Protein AF-A0A1B0DP05-F1 (afdb_monomer)

Secondary structure (DSSP, 8-state):
-HHHHHT-HHHHHHHHHHHHHHHHH-HHHHHHHHHHHHHHHHT--SSS-HHHHHHHHHHHHHHHHHHHHHHH-HHHHHHHHHHHHHHHHHTTT-HHHHHHHHHHHHHHHHHHHHS--HHHHHHHHHHHHHH----HHHHHHHHHHHHHHHTGGG--S-----------------PPPPB-TTSPBPPGGG--

pLDDT: mean 79.23, std 15.39, range [41.56, 97.0]

Organism: Phlebotomus papatasi (NCBI:txid29031)

Solvent-accessible surface area (backbone atoms only — not comparable to full-atom values): 11127 Å² total; per-residue (Å²): 109,71,69,59,49,60,69,31,62,68,57,37,41,53,49,46,52,54,40,51,54,45,18,31,75,31,79,84,42,20,64,54,34,24,51,49,51,41,48,59,58,69,68,45,89,49,100,76,40,55,54,59,55,40,46,52,52,53,50,51,52,50,63,72,44,39,68,63,30,55,74,82,38,48,64,56,49,44,18,44,35,43,30,46,28,48,30,47,63,60,46,70,90,40,76,75,61,46,49,62,48,48,53,51,37,55,54,47,43,53,56,33,64,72,49,84,47,76,69,37,51,50,40,43,54,52,27,56,56,59,70,38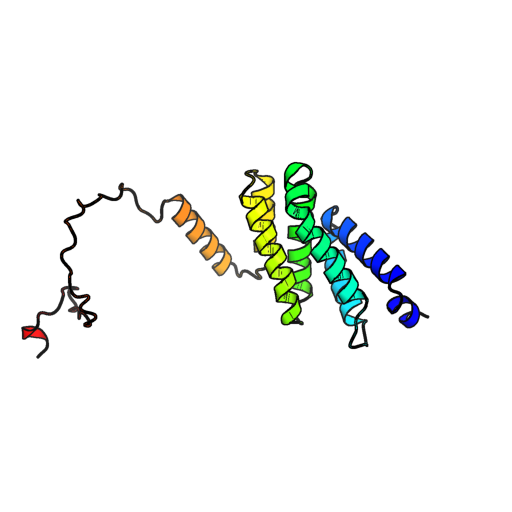,91,56,53,76,65,56,51,48,49,54,49,51,54,52,52,31,56,75,46,53,70,74,57,87,67,78,83,78,76,69,80,86,69,82,80,65,91,69,81,84,73,87,66,88,85,53,65,45,100,85,71,47,73,60,50,85,85,69,74,114

Sequence (192 aa):
MFADLMGSRFVMSNAVELIFDHSINESNFRYMGARLCQLLDSLSLQQSNVFRTMLCLKMNHHKMEMERFMLNEQHIVRGTTLFLAELYIQMQNDGARIGEIGECIVSSMALLLNKQGPENVKCVCQSLKLETSVDVSTGRLIRSVLDLKANRWGRTAPIAVAPIQEVNHYDCNDSPVFYGPDGQVLTEEEKL

Foldseek 3Di:
DVVVLQVDLVNLLVLLVVLLVCQLPPVVCLLVSLVVLLVSVVPPPDPDGSNVVSNVVVLVVCLVCLVVCLVPPLSSLLSNLQSLLSNLVSNVVDVVVNVVSVVSNVSSLVSLVVDDDPVSVVSNVNSVVSNDPDDPVNVVVVVVVVVCVVCVVVDPDDPPPDPPDPDDPDPPPPDDFDADPVRDTDDPVRVD

Nearest PDB structures (foldseek):
  5n6n-assembly1_B  TM=4.589E-01  e=8.888E+00  Saccharomyces cerevisiae S288C
  3nmz-assembly2_A  TM=4.031E-01  e=9.815E+00  Homo sapiens
  4abn-assembly1_A  TM=2.548E-01  e=3.639E+00  Mus musculus
  3nmx-assembly2_B  TM=3.462E-01  e=9.340E+00  Homo sapiens

InterPro domains:
  IPR016024 Armadillo-type fold [SSF48371] (10-154)
  IPR051367 mRNA Translation Regulation/Replication-dependent Histone mRNA Translation [PTHR23254] (13-130)

Structure (mmCIF, N/CA/C/O backbone):
data_AF-A0A1B0DP05-F1
#
_entry.id   AF-A0A1B0DP05-F1
#
loop_
_atom_site.group_PDB
_atom_site.id
_atom_site.type_symbol
_atom_site.label_atom_id
_atom_site.label_alt_id
_atom_site.label_comp_id
_atom_site.label_asym_id
_atom_site.label_entity_id
_atom_site.label_seq_id
_atom_site.pdbx_PDB_ins_code
_atom_site.Cartn_x
_atom_site.Cartn_y
_atom_site.Cartn_z
_atom_site.occupancy
_atom_site.B_iso_or_equiv
_atom_site.auth_seq_id
_atom_site.auth_comp_id
_atom_site.auth_asym_id
_atom_site.auth_atom_id
_atom_site.pdbx_PDB_model_num
ATOM 1 N N . MET A 1 1 ? 17.047 3.149 -26.395 1.00 57.38 1 MET A N 1
ATOM 2 C CA . MET A 1 1 ? 16.489 4.397 -25.826 1.00 57.38 1 MET A CA 1
ATOM 3 C C . MET A 1 1 ? 15.603 4.137 -24.605 1.00 57.38 1 MET A C 1
ATOM 5 O O . MET A 1 1 ? 16.012 4.518 -23.522 1.00 57.38 1 MET A O 1
ATOM 9 N N . PHE A 1 2 ? 14.442 3.470 -24.715 1.00 59.91 2 PHE A N 1
ATOM 10 C CA . PHE A 1 2 ? 13.588 3.198 -23.536 1.00 59.91 2 PHE A CA 1
ATOM 11 C C . PHE A 1 2 ? 14.208 2.212 -22.528 1.00 59.91 2 PHE A C 1
ATOM 13 O O . PHE A 1 2 ? 14.154 2.458 -21.329 1.00 59.91 2 PHE A O 1
ATOM 20 N N . ALA A 1 3 ? 14.856 1.141 -22.997 1.00 61.72 3 ALA A N 1
ATOM 21 C CA . ALA A 1 3 ? 15.569 0.205 -22.120 1.00 61.72 3 ALA A CA 1
ATOM 22 C C . ALA A 1 3 ? 16.743 0.870 -21.370 1.00 61.72 3 ALA A C 1
ATOM 24 O O . ALA A 1 3 ? 16.927 0.628 -20.180 1.00 61.72 3 ALA A O 1
ATOM 25 N N . ASP A 1 4 ? 17.476 1.771 -22.035 1.00 65.50 4 ASP A N 1
ATOM 26 C CA . ASP A 1 4 ? 18.578 2.530 -21.420 1.00 65.50 4 ASP A CA 1
ATOM 27 C C . ASP A 1 4 ? 18.068 3.479 -20.325 1.00 65.50 4 ASP A C 1
ATOM 29 O O . ASP A 1 4 ? 18.711 3.659 -19.291 1.00 65.50 4 ASP A O 1
ATOM 33 N N . LEU A 1 5 ? 16.874 4.049 -20.524 1.00 67.75 5 LEU A N 1
ATOM 34 C CA . LEU A 1 5 ? 16.216 4.907 -19.543 1.00 67.75 5 LEU A CA 1
ATOM 35 C C . LEU A 1 5 ? 15.753 4.113 -18.308 1.00 67.75 5 LEU A C 1
ATOM 37 O O . LEU A 1 5 ? 15.927 4.579 -17.185 1.00 67.75 5 LEU A O 1
ATOM 41 N N . MET A 1 6 ? 15.229 2.899 -18.506 1.00 65.81 6 MET A N 1
ATOM 42 C CA . MET A 1 6 ? 14.820 1.989 -17.423 1.00 65.81 6 MET A CA 1
ATOM 43 C C . MET A 1 6 ? 16.007 1.456 -16.605 1.00 65.81 6 MET A C 1
ATOM 45 O O . MET A 1 6 ? 15.856 1.153 -15.423 1.00 65.81 6 MET A O 1
ATOM 49 N N . GLY A 1 7 ? 17.198 1.378 -17.204 1.00 67.88 7 GLY A N 1
ATOM 50 C CA . GLY A 1 7 ? 18.443 1.057 -16.500 1.00 67.88 7 GLY A CA 1
ATOM 51 C C . GLY A 1 7 ? 19.035 2.230 -15.704 1.00 67.88 7 GLY A C 1
ATOM 52 O O . GLY A 1 7 ? 19.921 2.026 -14.870 1.00 67.88 7 GLY A O 1
ATOM 53 N N . SER A 1 8 ? 18.560 3.461 -15.925 1.00 83.56 8 SER A N 1
ATOM 54 C CA . SER A 1 8 ? 19.061 4.648 -15.229 1.00 83.56 8 SER A CA 1
ATOM 55 C C . SER A 1 8 ? 18.487 4.748 -13.818 1.00 83.56 8 SER A C 1
ATOM 57 O O . SER A 1 8 ? 17.302 5.031 -13.623 1.00 83.56 8 SER A O 1
ATOM 59 N N . ARG A 1 9 ? 19.355 4.594 -12.808 1.00 83.69 9 ARG A N 1
ATOM 60 C CA . ARG A 1 9 ? 18.976 4.745 -11.390 1.00 83.69 9 ARG A CA 1
ATOM 61 C C . ARG A 1 9 ? 18.353 6.102 -11.095 1.00 83.69 9 ARG A C 1
ATOM 63 O O . ARG A 1 9 ? 17.401 6.167 -10.334 1.00 83.69 9 ARG A O 1
ATOM 70 N N . PHE A 1 10 ? 18.868 7.169 -11.704 1.00 87.19 10 PHE A N 1
ATOM 71 C CA . PHE A 1 10 ? 18.360 8.519 -11.475 1.00 87.19 10 PHE A CA 1
ATOM 72 C C . PHE A 1 10 ? 16.916 8.668 -11.963 1.00 87.19 10 PHE A C 1
ATOM 74 O O . PHE A 1 10 ? 16.057 9.151 -11.230 1.00 87.19 10 PHE A O 1
ATOM 81 N N . VAL A 1 11 ? 16.629 8.196 -13.181 1.00 88.44 11 VAL A N 1
ATOM 82 C CA . VAL A 1 11 ? 15.280 8.298 -13.752 1.00 88.44 11 VAL A CA 1
ATOM 83 C C . VAL A 1 11 ? 14.300 7.425 -12.975 1.00 88.44 11 VAL A C 1
ATOM 85 O O . VAL A 1 11 ? 13.213 7.890 -12.645 1.00 88.44 11 VAL A O 1
ATOM 88 N N . MET A 1 12 ? 14.691 6.197 -12.620 1.00 89.00 12 MET A N 1
ATOM 89 C CA . MET A 1 12 ? 13.836 5.322 -11.813 1.00 89.00 12 MET A CA 1
ATOM 90 C C . MET A 1 12 ? 13.620 5.837 -10.396 1.00 89.00 12 MET A C 1
ATOM 92 O O . MET A 1 12 ? 12.502 5.754 -9.903 1.00 89.00 12 MET A O 1
ATOM 96 N N . SER A 1 13 ? 14.639 6.411 -9.757 1.00 91.25 13 SER A N 1
ATOM 97 C CA . SER A 1 13 ? 14.484 7.030 -8.439 1.00 91.25 13 SER A CA 1
ATOM 98 C C . SER A 1 13 ? 13.469 8.170 -8.487 1.00 91.25 13 SER A C 1
ATOM 100 O O . SER A 1 13 ? 12.563 8.200 -7.664 1.00 91.25 13 SER A O 1
ATOM 102 N N . ASN A 1 14 ? 13.562 9.060 -9.481 1.00 92.81 14 ASN A N 1
ATOM 103 C CA . ASN A 1 14 ? 12.601 10.156 -9.640 1.00 92.81 14 ASN A CA 1
ATOM 104 C C . ASN A 1 14 ? 11.189 9.648 -9.957 1.00 92.81 14 ASN A C 1
ATOM 106 O O . ASN A 1 14 ? 10.212 10.183 -9.443 1.00 92.81 14 ASN A O 1
ATOM 110 N N . ALA A 1 15 ? 11.068 8.613 -10.791 1.00 92.12 15 ALA A N 1
ATOM 111 C CA . ALA A 1 15 ? 9.775 8.014 -11.102 1.00 92.12 15 ALA A CA 1
ATOM 112 C C . ALA A 1 15 ? 9.128 7.393 -9.855 1.00 92.12 15 ALA A C 1
ATOM 114 O O . ALA A 1 15 ? 7.954 7.644 -9.594 1.00 92.12 15 ALA A O 1
ATOM 115 N N . VAL A 1 16 ? 9.893 6.625 -9.070 1.00 93.56 16 VAL A N 1
ATOM 116 C CA . VAL A 1 16 ? 9.423 6.046 -7.804 1.00 93.56 16 VAL A CA 1
ATOM 117 C C . VAL A 1 16 ? 9.006 7.147 -6.839 1.00 93.56 16 VAL A C 1
ATOM 119 O O . VAL A 1 16 ? 7.912 7.053 -6.298 1.00 93.56 16 VAL A O 1
ATOM 122 N N . GLU A 1 17 ? 9.820 8.191 -6.671 1.00 94.56 17 GLU A N 1
ATOM 123 C CA . GLU A 1 17 ? 9.520 9.332 -5.800 1.00 94.56 17 GLU A CA 1
ATOM 124 C C . GLU A 1 17 ? 8.163 9.958 -6.145 1.00 94.56 17 GLU A C 1
ATOM 126 O O . GLU A 1 17 ? 7.269 10.021 -5.304 1.00 94.56 17 GLU A O 1
ATOM 131 N N . LEU A 1 18 ? 7.971 10.322 -7.418 1.00 95.81 18 LEU A N 1
ATOM 132 C CA . LEU A 1 18 ? 6.742 10.955 -7.892 1.00 95.81 18 LEU A CA 1
ATOM 133 C C . LEU A 1 18 ? 5.521 10.050 -7.724 1.00 95.81 18 LEU A C 1
ATOM 135 O O . LEU A 1 18 ? 4.471 10.522 -7.285 1.00 95.81 18 LEU A O 1
ATOM 139 N N . ILE A 1 19 ? 5.652 8.760 -8.055 1.00 95.75 19 ILE A N 1
ATOM 140 C CA . ILE A 1 19 ? 4.563 7.791 -7.895 1.00 95.75 19 ILE A CA 1
ATOM 141 C C . ILE A 1 19 ? 4.192 7.659 -6.419 1.00 95.75 19 ILE A C 1
ATOM 143 O O . ILE A 1 19 ? 3.004 7.687 -6.099 1.00 95.75 19 ILE A O 1
ATOM 147 N N . PHE A 1 20 ? 5.176 7.529 -5.528 1.00 94.94 20 PHE A N 1
ATOM 148 C CA . PHE A 1 20 ? 4.944 7.362 -4.095 1.00 94.94 20 PHE A CA 1
ATOM 149 C C . PHE A 1 20 ? 4.230 8.585 -3.514 1.00 94.94 20 PHE A C 1
ATOM 151 O O . PHE A 1 20 ? 3.173 8.449 -2.896 1.00 94.94 20 PHE A O 1
ATOM 158 N N . ASP A 1 21 ? 4.750 9.780 -3.789 1.00 94.88 21 ASP A N 1
ATOM 159 C CA . ASP A 1 21 ? 4.220 11.027 -3.244 1.00 94.88 21 ASP A CA 1
ATOM 160 C C . ASP A 1 21 ? 2.784 11.283 -3.716 1.00 94.88 21 ASP A C 1
ATOM 162 O O . ASP A 1 21 ? 1.905 11.578 -2.901 1.00 94.88 21 ASP A O 1
ATOM 166 N N . HIS A 1 22 ? 2.494 11.100 -5.008 1.00 96.62 22 HIS A N 1
ATOM 167 C CA . HIS A 1 22 ? 1.131 11.279 -5.519 1.00 96.62 22 HIS A CA 1
ATOM 168 C C . HIS A 1 22 ? 0.192 10.186 -4.999 1.00 96.62 22 HIS A C 1
ATOM 170 O O . HIS A 1 22 ? -0.958 10.467 -4.676 1.00 96.62 22 HIS A O 1
ATOM 176 N N . SER A 1 23 ? 0.660 8.945 -4.841 1.00 97.00 23 SER A N 1
ATOM 177 C CA . SER A 1 23 ? -0.193 7.846 -4.356 1.00 97.00 23 SER A CA 1
ATOM 178 C C . SER A 1 23 ? -0.565 7.971 -2.876 1.00 97.00 23 SER A C 1
ATOM 180 O O . SER A 1 23 ? -1.648 7.537 -2.458 1.00 97.00 23 SER A O 1
ATOM 182 N N . ILE A 1 24 ?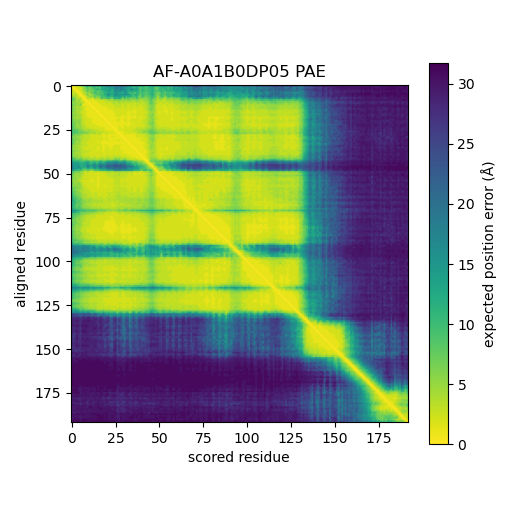 0.317 8.572 -2.074 1.00 95.38 24 ILE A N 1
ATOM 183 C CA . ILE A 1 24 ? 0.051 8.896 -0.670 1.00 95.38 24 ILE A CA 1
ATOM 184 C C . ILE A 1 24 ? -0.978 10.022 -0.586 1.00 95.38 24 ILE A C 1
ATOM 186 O O . ILE A 1 24 ? -1.987 9.874 0.114 1.00 95.38 24 ILE A O 1
ATOM 190 N N . ASN A 1 25 ? -0.731 11.116 -1.309 1.00 94.75 25 ASN A N 1
ATOM 191 C CA . ASN A 1 25 ? -1.475 12.365 -1.163 1.00 94.75 25 ASN A CA 1
ATOM 192 C C . ASN A 1 25 ? -2.816 12.372 -1.907 1.00 94.75 25 ASN A C 1
ATOM 194 O O . ASN A 1 25 ? -3.774 12.988 -1.441 1.00 94.75 25 ASN A O 1
ATOM 198 N N . GLU A 1 26 ? -2.927 11.655 -3.025 1.00 94.62 26 GLU A N 1
ATOM 199 C CA . GLU A 1 26 ? -4.103 11.685 -3.889 1.00 94.62 26 GLU A CA 1
ATOM 200 C C . GLU A 1 26 ? -4.802 10.325 -3.930 1.00 94.62 26 GLU A C 1
ATOM 202 O O . GLU A 1 26 ? -4.353 9.368 -4.565 1.00 94.62 26 GLU A O 1
ATOM 207 N N . SER A 1 27 ? -5.984 10.240 -3.312 1.00 90.12 27 SER A N 1
ATOM 208 C CA . SER A 1 27 ? -6.789 9.011 -3.333 1.00 90.12 27 SER A CA 1
ATOM 209 C C . SER A 1 27 ? -7.150 8.557 -4.749 1.00 90.12 27 SER A C 1
ATOM 211 O O . SER A 1 27 ? -7.231 7.358 -5.001 1.00 90.12 27 SER A O 1
ATOM 213 N N . ASN A 1 28 ? -7.353 9.506 -5.668 1.00 91.31 28 ASN A N 1
ATOM 214 C CA . ASN A 1 28 ? -7.709 9.226 -7.059 1.00 91.31 28 ASN A CA 1
ATOM 215 C C . ASN A 1 28 ? -6.534 8.632 -7.847 1.00 91.31 28 ASN A C 1
ATOM 217 O O . ASN A 1 28 ? -6.751 7.821 -8.746 1.00 91.31 28 ASN A O 1
ATOM 221 N N . PHE A 1 29 ? -5.299 9.013 -7.506 1.00 95.88 29 PHE A N 1
ATOM 222 C CA . PHE A 1 29 ? -4.105 8.505 -8.173 1.00 95.88 29 PHE A CA 1
ATOM 223 C C . PHE A 1 29 ? -3.625 7.184 -7.579 1.00 95.88 29 PHE A C 1
ATOM 225 O O . PHE A 1 29 ? -3.035 6.386 -8.293 1.00 95.88 29 PHE A O 1
ATOM 232 N N . ARG A 1 30 ? -3.907 6.905 -6.305 1.00 95.00 30 ARG A N 1
ATOM 233 C CA . ARG A 1 30 ? -3.384 5.736 -5.579 1.00 95.00 30 ARG A CA 1
ATOM 234 C C . ARG A 1 30 ? -3.495 4.404 -6.329 1.00 95.00 30 ARG A C 1
ATOM 236 O O . ARG A 1 30 ? -2.506 3.686 -6.443 1.00 95.00 30 ARG A O 1
ATOM 243 N N . TYR A 1 31 ? -4.674 4.101 -6.875 1.00 92.31 31 TYR A N 1
ATOM 244 C CA . TYR A 1 31 ? -4.885 2.902 -7.694 1.00 92.31 31 TYR A CA 1
ATOM 245 C C . TYR A 1 31 ? -4.008 2.906 -8.953 1.00 92.31 31 TYR A C 1
ATOM 247 O O . TYR A 1 31 ? -3.371 1.907 -9.288 1.00 92.31 31 TYR A O 1
ATOM 255 N N . MET A 1 32 ? -3.941 4.049 -9.640 1.00 94.31 32 MET A N 1
ATOM 256 C CA . MET A 1 32 ? -3.103 4.216 -10.825 1.00 94.31 32 MET A CA 1
ATOM 257 C C . MET A 1 32 ? -1.617 4.077 -10.483 1.00 94.31 32 MET A C 1
ATOM 259 O O . MET A 1 32 ? -0.895 3.403 -11.206 1.00 94.31 32 MET A O 1
ATOM 263 N N . GLY A 1 33 ? -1.166 4.638 -9.362 1.00 95.44 33 GLY A N 1
ATOM 264 C CA . GLY A 1 33 ? 0.198 4.495 -8.867 1.00 95.44 33 GLY A CA 1
ATOM 265 C C . GLY A 1 33 ? 0.581 3.034 -8.651 1.00 95.44 33 GLY A C 1
ATOM 266 O O . GLY A 1 33 ? 1.613 2.592 -9.150 1.00 95.44 33 GLY A O 1
ATOM 267 N N . ALA A 1 34 ? -0.290 2.245 -8.014 1.00 93.06 34 ALA A N 1
ATOM 268 C CA . ALA A 1 34 ? -0.065 0.811 -7.830 1.00 93.06 34 ALA A CA 1
ATOM 269 C C . ALA A 1 34 ? 0.002 0.054 -9.171 1.00 93.06 34 ALA A C 1
ATOM 271 O O . ALA A 1 34 ? 0.868 -0.802 -9.366 1.00 93.06 34 ALA A O 1
ATOM 272 N N . ARG A 1 35 ? -0.857 0.408 -10.137 1.00 92.12 35 ARG A N 1
ATOM 273 C CA . ARG A 1 35 ? -0.815 -0.143 -11.504 1.00 92.12 35 ARG A CA 1
ATOM 274 C C . ARG A 1 35 ? 0.449 0.245 -12.265 1.00 92.12 35 ARG A C 1
ATOM 276 O O . ARG A 1 35 ? 1.000 -0.588 -12.979 1.00 92.12 35 ARG A O 1
ATOM 283 N N . LEU A 1 36 ? 0.932 1.474 -12.103 1.00 93.19 36 LEU A N 1
ATOM 284 C CA . LEU A 1 36 ? 2.198 1.921 -12.682 1.00 93.19 36 LEU A CA 1
ATOM 285 C C . LEU A 1 36 ? 3.369 1.143 -12.087 1.00 93.19 36 LEU A C 1
ATOM 287 O O . LEU A 1 36 ? 4.231 0.702 -12.839 1.00 93.19 36 LEU A O 1
ATOM 291 N N . CYS A 1 37 ? 3.374 0.903 -10.773 1.00 91.56 37 CYS A N 1
ATOM 292 C CA . CYS A 1 37 ? 4.376 0.050 -10.139 1.00 91.56 37 CYS A CA 1
ATOM 293 C C . CYS A 1 37 ? 4.356 -1.373 -10.712 1.00 91.56 37 CYS A C 1
ATOM 295 O O . CYS A 1 37 ? 5.409 -1.889 -11.073 1.00 91.56 37 CYS A O 1
ATOM 297 N N . GLN A 1 38 ? 3.174 -1.977 -10.865 1.00 88.31 38 GLN A N 1
ATOM 298 C CA . GLN A 1 38 ? 3.017 -3.296 -11.489 1.00 88.31 38 GLN A CA 1
ATOM 299 C C . GLN A 1 38 ? 3.548 -3.312 -12.932 1.00 88.31 38 GLN A C 1
ATOM 301 O O . GLN A 1 38 ? 4.261 -4.234 -13.329 1.00 88.31 38 GLN A O 1
ATOM 306 N N . LEU A 1 39 ? 3.234 -2.280 -13.718 1.00 88.25 39 LEU A N 1
ATOM 307 C CA . LEU A 1 39 ? 3.701 -2.159 -15.095 1.00 88.25 39 LEU A CA 1
ATOM 308 C C . LEU A 1 39 ? 5.227 -2.017 -15.154 1.00 88.25 39 LEU A C 1
ATOM 310 O O . LEU A 1 39 ? 5.876 -2.779 -15.866 1.00 88.25 39 LEU A O 1
ATOM 314 N N . LEU A 1 40 ? 5.808 -1.092 -14.387 1.00 87.50 40 LEU A N 1
ATOM 315 C CA . LEU A 1 40 ? 7.259 -0.884 -14.314 1.00 87.50 40 LEU A CA 1
ATOM 316 C C . LEU A 1 40 ? 7.992 -2.143 -13.839 1.00 87.50 40 LEU A C 1
ATOM 318 O O . LEU A 1 40 ? 9.080 -2.443 -14.333 1.00 87.50 40 LEU A O 1
ATOM 322 N N . ASP A 1 41 ? 7.378 -2.909 -12.937 1.00 85.12 41 ASP A N 1
ATOM 323 C CA . ASP A 1 41 ? 7.894 -4.204 -12.511 1.00 85.12 41 ASP A CA 1
ATOM 324 C C . ASP A 1 41 ? 7.886 -5.235 -13.648 1.00 85.12 41 ASP A C 1
ATOM 326 O O . ASP A 1 41 ? 8.883 -5.918 -13.869 1.00 85.12 41 ASP A O 1
ATOM 330 N N . SER A 1 42 ? 6.790 -5.310 -14.407 1.00 81.75 42 SER A N 1
ATOM 331 C CA . SER A 1 42 ? 6.631 -6.252 -15.525 1.00 81.75 42 SER A CA 1
ATOM 332 C C . SER A 1 42 ? 7.524 -5.937 -16.729 1.00 81.75 42 SER A C 1
ATOM 334 O O . SER A 1 42 ? 7.933 -6.841 -17.455 1.00 81.75 42 SER A O 1
ATOM 336 N N . LEU A 1 43 ? 7.854 -4.659 -16.935 1.00 78.62 43 LEU A N 1
ATOM 337 C CA . LEU A 1 43 ? 8.706 -4.199 -18.033 1.00 78.62 43 LEU A CA 1
ATOM 338 C C . LEU A 1 43 ? 10.194 -4.481 -17.789 1.00 78.62 43 LEU A C 1
ATOM 340 O O . LEU A 1 43 ? 10.995 -4.382 -18.722 1.00 78.62 43 LEU A O 1
ATOM 344 N N . SER A 1 44 ? 10.595 -4.834 -16.565 1.00 69.75 44 SER A N 1
ATOM 345 C CA . SER A 1 44 ? 11.981 -5.200 -16.298 1.00 69.75 44 SER A CA 1
ATOM 346 C C . SER A 1 44 ? 12.271 -6.607 -16.821 1.00 69.75 44 SER A C 1
ATOM 348 O O . SER A 1 44 ? 11.996 -7.612 -16.171 1.00 69.75 44 SER A O 1
ATOM 350 N N . LEU A 1 45 ? 12.865 -6.679 -18.007 1.00 61.59 45 LEU A N 1
ATOM 351 C CA . LEU A 1 45 ? 13.284 -7.936 -18.635 1.00 61.59 45 LEU A CA 1
ATOM 352 C C . LEU A 1 45 ? 14.546 -8.547 -17.986 1.00 61.59 45 LEU A C 1
ATOM 354 O O . LEU A 1 45 ? 14.966 -9.635 -18.369 1.00 61.59 45 LEU A O 1
ATOM 358 N N . GLN A 1 46 ? 15.176 -7.853 -17.028 1.00 57.81 46 GLN A N 1
ATOM 359 C CA . GLN A 1 46 ? 16.423 -8.269 -16.380 1.00 57.81 46 GLN A CA 1
ATOM 360 C C . GLN A 1 46 ? 16.222 -8.682 -14.915 1.00 57.81 46 GLN A C 1
ATOM 362 O O . GLN A 1 46 ? 15.452 -8.079 -14.174 1.00 57.81 46 GLN A O 1
ATOM 367 N N . GLN A 1 47 ? 17.000 -9.683 -14.490 1.00 51.09 47 GLN A N 1
ATOM 368 C CA . GLN A 1 47 ? 17.005 -10.285 -13.147 1.00 51.09 47 GLN A CA 1
ATOM 369 C C . GLN A 1 47 ? 17.314 -9.271 -12.018 1.00 51.09 47 GLN A C 1
ATOM 371 O O . GLN A 1 47 ? 16.913 -9.466 -10.875 1.00 51.09 47 GLN A O 1
ATOM 376 N N . SER A 1 48 ? 17.971 -8.157 -12.362 1.00 58.81 48 SER A N 1
ATOM 377 C CA . SER A 1 48 ? 18.243 -6.997 -11.508 1.00 58.81 48 SER A CA 1
ATOM 378 C C . SER A 1 48 ? 17.329 -5.840 -11.926 1.00 58.81 48 SER A C 1
ATOM 380 O O . SER A 1 48 ? 17.688 -5.033 -12.787 1.00 58.81 48 SER A O 1
ATOM 382 N N . ASN A 1 49 ? 16.137 -5.749 -11.339 1.00 74.06 49 ASN A N 1
ATOM 383 C CA . ASN A 1 49 ? 15.233 -4.643 -11.636 1.00 74.06 49 ASN A CA 1
ATOM 384 C C . ASN A 1 49 ? 15.599 -3.404 -10.798 1.00 74.06 49 ASN A C 1
ATOM 386 O O . ASN A 1 49 ? 15.326 -3.352 -9.599 1.00 74.06 49 ASN A O 1
ATOM 390 N N . VAL A 1 50 ? 16.174 -2.388 -11.448 1.00 85.75 50 VAL A N 1
ATOM 391 C CA . VAL A 1 50 ? 16.486 -1.082 -10.840 1.00 85.75 50 VAL A CA 1
ATOM 392 C C . VAL A 1 50 ? 15.252 -0.470 -10.174 1.00 85.75 50 VAL A C 1
ATOM 394 O O . VAL A 1 50 ? 15.363 0.062 -9.071 1.00 85.75 50 VAL A O 1
ATOM 397 N N . PHE A 1 51 ? 14.073 -0.595 -10.791 1.00 87.00 51 PHE A N 1
ATOM 398 C CA . PHE A 1 51 ? 12.818 -0.131 -10.205 1.00 87.00 51 PHE A CA 1
ATOM 399 C C . PHE A 1 51 ? 12.522 -0.838 -8.876 1.00 87.00 51 PHE A C 1
ATOM 401 O O . PHE A 1 51 ? 12.234 -0.156 -7.897 1.00 87.00 51 PHE A O 1
ATOM 408 N N . ARG A 1 52 ? 12.683 -2.171 -8.794 1.00 85.94 52 ARG A N 1
ATOM 409 C CA . ARG A 1 52 ? 12.498 -2.922 -7.532 1.00 85.94 52 ARG A CA 1
ATOM 410 C C . ARG A 1 52 ? 13.420 -2.402 -6.442 1.00 85.94 52 ARG A C 1
ATOM 412 O O . ARG A 1 52 ? 12.965 -2.150 -5.333 1.00 85.94 52 ARG A O 1
ATOM 419 N N . THR A 1 53 ? 14.698 -2.195 -6.758 1.00 88.12 53 THR A N 1
ATOM 420 C CA . THR A 1 53 ? 15.656 -1.653 -5.788 1.00 88.12 53 THR A CA 1
ATOM 421 C C . THR A 1 53 ? 15.231 -0.269 -5.302 1.00 88.12 53 THR A C 1
ATOM 423 O O . THR A 1 53 ? 15.249 -0.019 -4.100 1.00 88.12 53 THR A O 1
ATOM 426 N N . MET A 1 54 ? 14.825 0.628 -6.206 1.00 90.88 54 MET A N 1
ATOM 427 C CA . MET A 1 54 ? 14.411 1.984 -5.825 1.00 90.88 54 MET A CA 1
ATOM 428 C C . MET A 1 54 ? 13.111 1.978 -5.011 1.00 90.88 54 MET A C 1
ATOM 430 O O . MET A 1 54 ? 13.010 2.702 -4.023 1.00 90.88 54 MET A O 1
ATOM 434 N N . LEU A 1 55 ? 12.150 1.124 -5.370 1.00 89.75 55 LEU A N 1
ATOM 435 C CA . LEU A 1 55 ? 10.901 0.952 -4.633 1.00 89.75 55 LEU A CA 1
ATOM 436 C C . LEU A 1 55 ? 11.158 0.453 -3.205 1.00 89.75 55 LEU A C 1
ATOM 438 O O . LEU A 1 55 ? 10.667 1.064 -2.257 1.00 89.75 55 LEU A O 1
ATOM 442 N N . CYS A 1 56 ? 11.981 -0.588 -3.037 1.00 88.62 56 CYS A N 1
ATOM 443 C CA . CYS A 1 56 ? 12.369 -1.089 -1.716 1.00 88.62 56 CYS A CA 1
ATOM 444 C C . CYS A 1 56 ? 13.075 -0.009 -0.883 1.00 88.62 56 CYS A C 1
ATOM 446 O O . CYS A 1 56 ? 12.777 0.145 0.299 1.00 88.62 56 CYS A O 1
ATOM 448 N N . LEU A 1 57 ? 13.982 0.777 -1.479 1.00 90.94 57 LEU A N 1
ATOM 449 C CA . LEU A 1 57 ? 14.650 1.879 -0.774 1.00 90.94 57 LEU A CA 1
ATOM 450 C C . LEU A 1 57 ? 13.652 2.945 -0.298 1.00 90.94 57 LEU A C 1
ATOM 452 O O . LEU A 1 57 ? 13.695 3.332 0.871 1.00 90.94 57 LEU A O 1
ATOM 456 N N . LYS A 1 58 ? 12.726 3.382 -1.162 1.00 92.00 58 LYS A N 1
ATOM 457 C CA . LYS A 1 58 ? 11.691 4.369 -0.804 1.00 92.00 58 LYS A CA 1
ATOM 458 C C . LYS A 1 58 ? 10.755 3.837 0.284 1.00 92.00 58 LYS A C 1
ATOM 460 O O . LYS A 1 58 ? 10.461 4.552 1.240 1.00 92.00 58 LYS A O 1
ATOM 465 N N . MET A 1 59 ? 10.342 2.572 0.195 1.00 90.44 59 MET A N 1
ATOM 466 C CA . MET A 1 59 ? 9.518 1.929 1.223 1.00 90.44 59 MET A CA 1
ATOM 467 C C . MET A 1 59 ? 10.232 1.837 2.573 1.00 90.44 59 MET A C 1
ATOM 469 O O . MET A 1 59 ? 9.643 2.180 3.596 1.00 90.44 59 MET A O 1
ATOM 473 N N . ASN A 1 60 ? 11.497 1.409 2.585 1.00 90.25 60 ASN A N 1
ATOM 474 C CA . ASN A 1 60 ? 12.291 1.319 3.811 1.00 90.25 60 ASN A CA 1
ATOM 475 C C . ASN A 1 60 ? 12.501 2.693 4.453 1.00 90.25 60 ASN A C 1
ATOM 477 O O . ASN A 1 60 ? 12.386 2.817 5.670 1.00 90.25 60 ASN A O 1
ATOM 481 N N . HIS A 1 61 ? 12.727 3.733 3.646 1.00 91.12 61 HIS A N 1
ATOM 482 C CA . HIS A 1 61 ? 12.789 5.105 4.141 1.00 91.12 61 HIS A CA 1
ATOM 483 C C . HIS A 1 61 ? 11.484 5.515 4.842 1.00 91.12 61 HIS A C 1
ATOM 485 O O . HIS A 1 61 ? 11.518 5.968 5.985 1.00 91.12 61 HIS A O 1
ATOM 491 N N . HIS A 1 62 ? 10.327 5.276 4.212 1.00 89.75 62 HIS A N 1
ATOM 492 C CA . HIS A 1 62 ? 9.034 5.553 4.842 1.00 89.75 62 HIS A CA 1
ATOM 493 C C . HIS A 1 62 ? 8.834 4.746 6.126 1.00 89.75 62 HIS A C 1
ATOM 495 O O . HIS A 1 62 ? 8.390 5.324 7.112 1.00 89.75 62 HIS A O 1
ATOM 501 N N . LYS A 1 63 ? 9.190 3.452 6.135 1.00 88.88 63 LYS A N 1
ATOM 502 C CA . LYS A 1 63 ? 9.106 2.572 7.314 1.00 88.88 63 LYS A CA 1
ATOM 503 C C . LYS A 1 63 ? 9.899 3.135 8.497 1.00 88.88 63 LYS A C 1
ATOM 505 O O . LYS A 1 63 ? 9.384 3.142 9.609 1.00 88.88 6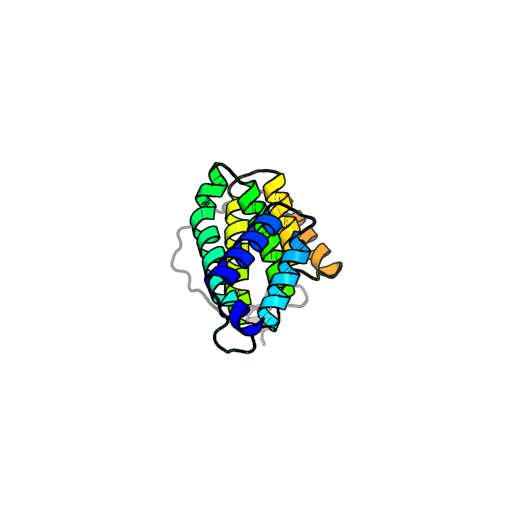3 LYS A O 1
ATOM 510 N N . MET A 1 64 ? 11.109 3.643 8.257 1.00 91.94 64 MET A N 1
ATOM 511 C CA . MET A 1 64 ? 11.951 4.253 9.296 1.00 91.94 64 MET A CA 1
ATOM 512 C C . MET A 1 64 ? 11.383 5.576 9.825 1.00 91.94 64 MET A C 1
ATOM 514 O O . MET A 1 64 ? 11.443 5.832 11.023 1.00 91.94 64 MET A O 1
ATOM 518 N N . GLU A 1 65 ? 10.794 6.400 8.956 1.00 93.19 65 GLU A N 1
ATOM 519 C CA . GLU A 1 65 ? 10.251 7.709 9.342 1.00 93.19 65 GLU A CA 1
ATOM 520 C C . GLU A 1 65 ? 8.799 7.641 9.867 1.00 93.19 65 GLU A C 1
ATOM 522 O O . GLU A 1 65 ? 8.259 8.660 10.303 1.00 93.19 65 GLU A O 1
ATOM 527 N N . MET A 1 66 ? 8.144 6.467 9.872 1.00 90.12 66 MET A N 1
ATOM 528 C CA . MET A 1 66 ? 6.726 6.333 10.258 1.00 90.12 66 MET A CA 1
ATOM 529 C C . MET A 1 66 ? 6.426 6.895 11.648 1.00 90.12 66 MET A C 1
ATOM 531 O O . MET A 1 66 ? 5.420 7.583 11.817 1.00 90.12 66 MET A O 1
ATOM 535 N N . GLU A 1 67 ? 7.282 6.640 12.640 1.00 91.56 67 GLU A N 1
ATOM 536 C CA . GLU A 1 67 ? 7.079 7.162 13.997 1.00 91.56 67 GLU A CA 1
ATOM 537 C C . GLU A 1 67 ? 7.118 8.693 14.027 1.00 91.56 67 GLU A C 1
ATOM 539 O O . GLU A 1 67 ? 6.263 9.334 14.644 1.00 91.56 67 GLU A O 1
ATOM 544 N N . ARG A 1 68 ? 8.051 9.297 13.284 1.00 93.81 68 ARG A N 1
ATOM 545 C CA . ARG A 1 68 ? 8.162 10.751 13.145 1.00 93.81 68 ARG A CA 1
ATOM 546 C C . ARG A 1 68 ? 6.929 11.337 12.459 1.00 93.81 68 ARG A C 1
ATOM 548 O O . ARG A 1 68 ? 6.365 12.318 12.951 1.00 93.81 68 ARG A O 1
ATOM 555 N N . PHE A 1 69 ? 6.467 10.725 11.369 1.00 93.56 69 PHE A N 1
ATOM 556 C CA . PHE A 1 69 ? 5.239 11.146 10.693 1.00 93.56 69 PHE A CA 1
ATOM 557 C C . PHE A 1 69 ? 4.012 10.978 11.590 1.00 93.56 69 PHE A C 1
ATOM 559 O O . PHE A 1 69 ? 3.125 11.828 11.577 1.00 93.56 69 PHE A O 1
ATOM 566 N N . MET A 1 70 ? 3.956 9.949 12.437 1.00 93.69 70 MET A N 1
ATOM 567 C CA . MET A 1 70 ? 2.852 9.784 13.383 1.00 93.69 70 MET A CA 1
ATOM 568 C C . MET A 1 70 ? 2.745 10.936 14.386 1.00 93.69 70 MET A C 1
ATOM 570 O O . MET A 1 70 ? 1.632 11.222 14.840 1.00 93.69 70 MET A O 1
ATOM 574 N N . LEU A 1 71 ? 3.838 11.628 14.723 1.00 90.56 71 LEU A N 1
ATOM 575 C CA . LEU A 1 71 ? 3.803 12.779 15.631 1.00 90.56 71 LEU A CA 1
ATOM 576 C C . LEU A 1 71 ? 3.076 13.973 15.002 1.00 90.56 71 LEU A C 1
ATOM 578 O O . LEU A 1 71 ? 2.087 14.438 15.577 1.00 90.56 71 LEU A O 1
ATOM 582 N N . ASN A 1 72 ? 3.507 14.396 13.811 1.00 88.81 72 ASN A N 1
ATOM 583 C CA . ASN A 1 72 ? 3.110 15.680 13.217 1.00 88.81 72 ASN A CA 1
ATOM 584 C C . ASN A 1 72 ? 2.226 15.543 11.965 1.00 88.81 72 ASN A C 1
ATOM 586 O O . ASN A 1 72 ? 1.386 16.397 11.698 1.00 88.81 72 ASN A O 1
ATOM 590 N N . GLU A 1 73 ? 2.366 14.453 11.212 1.00 92.44 73 GLU A N 1
ATOM 591 C CA . GLU A 1 73 ? 1.854 14.305 9.845 1.00 92.44 73 GLU A CA 1
ATOM 592 C C . GLU A 1 73 ? 1.185 12.940 9.630 1.00 92.44 73 GLU A C 1
ATOM 594 O O . GLU A 1 73 ? 1.441 12.221 8.669 1.00 92.44 73 GLU A O 1
ATOM 599 N N . GLN A 1 74 ? 0.251 12.578 10.515 1.00 93.81 74 GLN A N 1
ATOM 600 C CA . GLN A 1 74 ? -0.456 11.284 10.483 1.00 93.81 74 GLN A CA 1
ATOM 601 C C . GLN A 1 74 ? -1.138 10.971 9.137 1.00 93.81 74 GLN A C 1
ATOM 603 O O . GLN A 1 74 ? -1.477 9.825 8.850 1.00 93.81 74 GLN A O 1
ATOM 608 N N . HIS A 1 75 ? -1.421 11.988 8.318 1.00 94.19 75 HIS A N 1
ATOM 609 C CA . HIS A 1 75 ? -1.961 11.794 6.971 1.00 94.19 75 HIS A CA 1
ATOM 610 C C . HIS A 1 75 ? -0.972 11.075 6.040 1.00 94.19 75 HIS A C 1
ATOM 612 O O . HIS A 1 75 ? -1.420 10.261 5.239 1.00 94.19 75 HIS A O 1
ATOM 618 N N . ILE A 1 76 ? 0.340 11.280 6.206 1.00 94.31 76 ILE A N 1
ATOM 619 C CA . ILE A 1 76 ? 1.386 10.589 5.440 1.00 94.31 76 ILE A CA 1
ATOM 620 C C . ILE A 1 76 ? 1.375 9.100 5.777 1.00 94.31 76 ILE A C 1
ATOM 622 O O . ILE A 1 76 ? 1.377 8.267 4.874 1.00 94.31 76 ILE A O 1
ATOM 626 N N . VAL A 1 77 ? 1.276 8.746 7.064 1.00 95.25 77 VAL A N 1
ATOM 627 C CA . VAL A 1 77 ? 1.214 7.337 7.494 1.00 95.25 77 VAL A CA 1
ATOM 628 C C . VAL A 1 77 ? -0.054 6.668 6.975 1.00 95.25 77 VAL A C 1
ATOM 630 O O . VAL A 1 77 ? 0.016 5.572 6.423 1.00 95.25 77 VAL A O 1
ATOM 633 N N . ARG A 1 78 ? -1.206 7.348 7.054 1.00 95.69 78 ARG A N 1
ATOM 634 C CA . ARG A 1 78 ? -2.472 6.851 6.488 1.00 95.69 78 ARG A CA 1
ATOM 635 C C . ARG A 1 78 ? -2.392 6.649 4.972 1.00 95.69 78 ARG A C 1
ATOM 637 O O . ARG A 1 78 ? -2.759 5.590 4.470 1.00 95.69 78 ARG A O 1
ATOM 644 N N . GLY A 1 79 ? -1.896 7.645 4.240 1.00 95.75 79 GLY A N 1
ATOM 645 C CA . GLY A 1 79 ? -1.738 7.569 2.788 1.00 95.75 79 GLY A CA 1
ATOM 646 C C . GLY A 1 79 ? -0.765 6.466 2.374 1.00 95.75 79 GLY A C 1
ATOM 647 O O . GLY A 1 79 ? -1.081 5.696 1.471 1.00 95.75 79 GLY A O 1
ATOM 648 N N . THR A 1 80 ? 0.352 6.325 3.096 1.00 95.25 80 THR A N 1
ATOM 649 C CA . THR A 1 80 ? 1.333 5.244 2.904 1.00 95.25 80 THR A CA 1
ATOM 650 C C . THR A 1 80 ? 0.687 3.881 3.131 1.00 95.25 80 THR A C 1
ATOM 652 O O . THR A 1 80 ? 0.780 3.024 2.263 1.00 95.25 80 THR A O 1
ATOM 655 N N . THR A 1 81 ? -0.028 3.695 4.246 1.00 95.19 81 THR A N 1
ATOM 656 C CA . THR A 1 81 ? -0.723 2.435 4.578 1.00 95.19 81 THR A CA 1
ATOM 657 C C . THR A 1 81 ? -1.668 2.022 3.449 1.00 95.19 81 THR A C 1
ATOM 659 O O . THR A 1 81 ? -1.603 0.900 2.953 1.00 95.19 81 THR A O 1
ATOM 662 N N . LEU A 1 82 ? -2.517 2.949 2.993 1.00 95.00 82 LEU A N 1
ATOM 663 C CA . LEU A 1 82 ? -3.502 2.667 1.949 1.00 95.00 82 LEU A CA 1
ATOM 664 C C . LEU A 1 82 ? -2.855 2.420 0.587 1.00 95.00 82 LEU A C 1
ATOM 666 O O . LEU A 1 82 ? -3.344 1.591 -0.176 1.00 95.00 82 LEU A O 1
ATOM 670 N N . PHE A 1 83 ? -1.789 3.148 0.257 1.00 95.50 83 PHE A N 1
ATOM 671 C CA . PHE A 1 83 ? -1.060 2.920 -0.984 1.00 95.50 83 PHE A CA 1
ATOM 672 C C . PHE A 1 83 ? -0.366 1.559 -0.981 1.00 95.50 83 PHE A C 1
ATOM 674 O O . PHE A 1 83 ? -0.475 0.830 -1.962 1.00 95.50 83 PHE A O 1
ATOM 681 N N . LEU A 1 84 ? 0.288 1.184 0.120 1.00 92.88 84 LEU A N 1
ATOM 682 C CA . LEU A 1 84 ? 0.932 -0.119 0.244 1.00 92.88 84 LEU A CA 1
ATOM 683 C C . LEU A 1 84 ? -0.082 -1.264 0.174 1.00 92.88 84 LEU A C 1
ATOM 685 O O . LEU A 1 84 ? 0.204 -2.251 -0.492 1.00 92.88 84 LEU A O 1
ATOM 689 N N . ALA A 1 85 ? -1.269 -1.119 0.771 1.00 92.06 85 ALA A N 1
ATOM 690 C CA . ALA A 1 85 ? -2.348 -2.102 0.636 1.00 92.06 85 ALA A CA 1
ATOM 691 C C . ALA A 1 85 ? -2.800 -2.274 -0.826 1.00 92.06 85 ALA A C 1
ATOM 693 O O . ALA A 1 85 ? -2.966 -3.394 -1.305 1.00 92.06 85 ALA A O 1
ATOM 694 N N . GLU A 1 86 ? -2.938 -1.177 -1.573 1.00 91.25 86 GLU A N 1
ATOM 695 C CA . GLU A 1 86 ? -3.262 -1.234 -3.003 1.00 91.25 86 GLU A CA 1
ATOM 696 C C . GLU A 1 86 ? -2.128 -1.884 -3.815 1.00 91.25 86 GLU A C 1
ATOM 698 O O . GLU A 1 86 ? -2.361 -2.752 -4.656 1.00 91.25 86 GLU A O 1
ATOM 703 N N . LEU A 1 87 ? -0.879 -1.511 -3.526 1.00 90.25 87 LEU A N 1
ATOM 704 C CA . LEU A 1 87 ? 0.311 -2.076 -4.157 1.00 90.25 87 LEU A CA 1
ATOM 705 C C . LEU A 1 87 ? 0.434 -3.581 -3.888 1.00 90.25 87 LEU A C 1
ATOM 707 O O . LEU A 1 87 ? 0.737 -4.341 -4.806 1.00 90.25 87 LEU A O 1
ATOM 711 N N . TYR A 1 88 ? 0.152 -4.013 -2.660 1.00 88.50 88 TYR A N 1
ATOM 712 C CA . TYR A 1 88 ? 0.143 -5.415 -2.250 1.00 88.50 88 TYR A CA 1
ATOM 713 C C . TYR A 1 88 ? -0.808 -6.240 -3.121 1.00 88.50 88 TYR A C 1
ATOM 715 O O . TYR A 1 88 ? -0.419 -7.286 -3.640 1.00 88.50 88 TYR A O 1
ATOM 723 N N . ILE A 1 89 ? -2.025 -5.737 -3.357 1.00 85.50 89 ILE A N 1
ATOM 724 C CA . ILE A 1 89 ? -3.012 -6.390 -4.226 1.00 85.50 89 ILE A CA 1
ATOM 725 C C . ILE A 1 89 ? -2.535 -6.478 -5.679 1.00 85.50 89 ILE A C 1
ATOM 727 O O . ILE A 1 89 ? -2.729 -7.505 -6.328 1.00 85.50 89 ILE A O 1
ATOM 731 N N . GLN A 1 90 ? -1.886 -5.437 -6.201 1.00 84.62 90 GLN A N 1
ATOM 732 C CA . GLN A 1 90 ? -1.419 -5.442 -7.592 1.00 84.62 90 GLN A CA 1
ATOM 733 C C . GLN A 1 90 ? -0.178 -6.325 -7.820 1.00 84.62 90 GLN A C 1
ATOM 735 O O . GLN A 1 90 ? 0.043 -6.796 -8.936 1.00 84.62 90 GLN A O 1
ATOM 740 N N . MET A 1 91 ? 0.631 -6.584 -6.790 1.00 77.88 91 MET A N 1
ATOM 741 C CA . MET A 1 91 ? 1.925 -7.279 -6.907 1.00 77.88 91 MET A CA 1
ATOM 742 C C . MET A 1 91 ? 1.871 -8.777 -6.531 1.00 77.88 91 MET A C 1
ATOM 744 O O . MET A 1 91 ? 2.918 -9.405 -6.378 1.00 77.88 91 MET A O 1
ATOM 748 N N . GLN A 1 92 ? 0.676 -9.377 -6.425 1.00 66.69 92 GLN A N 1
ATOM 749 C CA . GLN A 1 92 ? 0.440 -10.738 -5.895 1.00 66.69 92 GLN A CA 1
ATOM 750 C C . GLN A 1 92 ? 1.142 -11.910 -6.616 1.00 66.69 92 GLN A C 1
ATOM 752 O O . GLN A 1 92 ? 1.126 -13.032 -6.117 1.00 66.69 92 GLN A O 1
ATOM 757 N N . ASN A 1 93 ? 1.797 -11.680 -7.754 1.00 62.44 93 ASN A N 1
ATOM 758 C CA . ASN A 1 93 ? 2.486 -12.737 -8.499 1.00 62.44 93 ASN A CA 1
ATOM 759 C C . ASN A 1 93 ? 3.909 -13.042 -7.982 1.00 62.44 93 ASN A C 1
ATOM 761 O O . ASN A 1 93 ? 4.580 -13.898 -8.555 1.00 62.44 93 ASN A O 1
ATOM 765 N N . ASP A 1 94 ? 4.384 -12.368 -6.922 1.00 63.22 94 ASP A N 1
ATOM 766 C CA . ASP A 1 94 ? 5.774 -12.471 -6.454 1.00 63.22 94 ASP A CA 1
ATOM 767 C C . ASP A 1 94 ? 5.908 -12.668 -4.929 1.00 63.22 94 ASP A C 1
ATOM 769 O O . ASP A 1 94 ? 6.020 -11.720 -4.147 1.00 63.22 94 ASP A O 1
ATOM 773 N N . GLY A 1 95 ? 5.897 -13.935 -4.497 1.00 57.44 95 GLY A N 1
ATOM 774 C CA . GLY A 1 95 ? 5.739 -14.355 -3.095 1.00 57.44 95 GLY A CA 1
ATOM 775 C C . GLY A 1 95 ? 6.695 -13.730 -2.069 1.00 57.44 95 GLY A C 1
ATOM 776 O O . GLY A 1 95 ? 6.269 -13.424 -0.959 1.00 57.44 95 GLY A O 1
ATOM 777 N N . ALA A 1 96 ? 7.965 -13.496 -2.413 1.00 60.78 96 ALA A N 1
ATOM 778 C CA . ALA A 1 96 ? 8.941 -12.947 -1.461 1.00 60.78 96 ALA A CA 1
ATOM 779 C C . ALA A 1 96 ? 8.715 -11.451 -1.165 1.00 60.78 96 ALA A C 1
ATOM 781 O O . ALA A 1 96 ? 8.904 -10.998 -0.040 1.00 60.78 96 ALA A O 1
ATOM 782 N N . ARG A 1 97 ? 8.269 -10.677 -2.162 1.00 64.19 97 ARG A N 1
ATOM 783 C CA . ARG A 1 97 ? 8.086 -9.214 -2.061 1.00 64.19 97 ARG A CA 1
ATOM 784 C C . ARG A 1 97 ? 6.783 -8.811 -1.392 1.00 64.19 97 ARG A C 1
ATOM 786 O O . ARG A 1 97 ? 6.702 -7.772 -0.742 1.00 64.19 97 ARG A O 1
ATOM 793 N N . ILE A 1 98 ? 5.786 -9.674 -1.518 1.00 71.44 98 ILE A N 1
ATOM 794 C CA . ILE A 1 98 ? 4.527 -9.591 -0.784 1.00 71.44 98 ILE A CA 1
ATOM 795 C C . ILE A 1 98 ? 4.800 -9.584 0.729 1.00 71.44 98 ILE A C 1
ATOM 797 O O . ILE A 1 98 ? 4.133 -8.853 1.456 1.00 71.44 98 ILE A O 1
ATOM 801 N N . GLY A 1 99 ? 5.825 -10.311 1.195 1.00 76.44 99 GLY A N 1
ATOM 802 C CA . GLY A 1 99 ? 6.235 -10.327 2.602 1.00 76.44 99 GLY A CA 1
ATOM 803 C C . GLY A 1 99 ? 6.619 -8.943 3.136 1.00 76.44 99 GLY A C 1
ATOM 804 O O . GLY A 1 99 ? 6.010 -8.469 4.091 1.00 76.44 99 GLY A O 1
ATOM 805 N N . GLU A 1 100 ? 7.564 -8.257 2.485 1.00 81.50 100 GLU A N 1
ATOM 806 C CA . GLU A 1 100 ? 8.047 -6.938 2.935 1.00 81.50 100 GLU A CA 1
ATOM 807 C C . GLU A 1 100 ? 6.948 -5.864 2.919 1.00 81.50 100 GLU A C 1
ATOM 809 O O . GLU A 1 100 ? 6.837 -5.062 3.853 1.00 81.50 100 GLU A O 1
ATOM 814 N N . ILE A 1 101 ? 6.117 -5.848 1.867 1.00 86.25 101 ILE A N 1
ATOM 815 C CA . ILE A 1 101 ? 4.979 -4.924 1.768 1.00 86.25 101 ILE A CA 1
ATOM 816 C C . ILE A 1 101 ? 3.976 -5.225 2.890 1.00 86.25 101 ILE A C 1
ATOM 818 O O . ILE A 1 101 ? 3.569 -4.305 3.600 1.00 86.25 101 ILE A O 1
ATOM 822 N N . GLY A 1 102 ? 3.629 -6.500 3.090 1.00 86.12 102 GLY A N 1
ATOM 823 C CA . GLY A 1 102 ? 2.699 -6.941 4.129 1.00 86.12 102 GLY A CA 1
ATOM 824 C C . GLY A 1 102 ? 3.165 -6.569 5.536 1.00 86.12 102 GLY A C 1
ATOM 825 O O . GLY A 1 102 ? 2.404 -5.985 6.306 1.00 86.12 102 GLY A O 1
ATOM 826 N N . GLU A 1 103 ? 4.434 -6.813 5.867 1.00 86.06 103 GLU A N 1
ATOM 827 C CA . GLU A 1 103 ? 5.009 -6.413 7.157 1.00 86.06 103 GLU A CA 1
ATOM 828 C C . GLU A 1 103 ? 4.914 -4.902 7.397 1.00 86.06 103 GLU A C 1
ATOM 830 O O . GLU A 1 103 ? 4.585 -4.460 8.501 1.00 86.06 103 GLU A O 1
ATOM 835 N N . CYS A 1 104 ? 5.191 -4.096 6.367 1.00 88.25 104 CYS A N 1
ATOM 836 C CA . CYS A 1 104 ? 5.099 -2.643 6.457 1.00 88.25 104 CYS A CA 1
ATOM 837 C C . CYS A 1 104 ? 3.651 -2.188 6.702 1.00 88.25 104 CYS A C 1
ATOM 839 O O . CYS A 1 104 ? 3.409 -1.324 7.549 1.00 88.25 104 CYS A O 1
ATOM 841 N N . ILE A 1 105 ? 2.676 -2.821 6.039 1.00 90.56 105 ILE A N 1
ATOM 842 C CA . ILE A 1 105 ? 1.253 -2.545 6.258 1.00 90.56 105 ILE A CA 1
ATOM 843 C C . ILE A 1 105 ? 0.861 -2.874 7.700 1.00 90.56 105 ILE A C 1
ATOM 845 O O . ILE A 1 105 ? 0.343 -2.000 8.395 1.00 90.56 105 ILE A O 1
ATOM 849 N N . VAL A 1 106 ? 1.169 -4.074 8.197 1.00 90.31 106 VAL A N 1
ATOM 850 C CA . VAL A 1 106 ? 0.820 -4.467 9.574 1.00 90.31 106 VAL A CA 1
ATOM 851 C C . VAL A 1 106 ? 1.462 -3.530 10.601 1.00 90.31 106 VAL A C 1
ATOM 853 O O . VAL A 1 106 ? 0.787 -3.070 11.525 1.00 90.31 106 VAL A O 1
ATOM 856 N N . SER A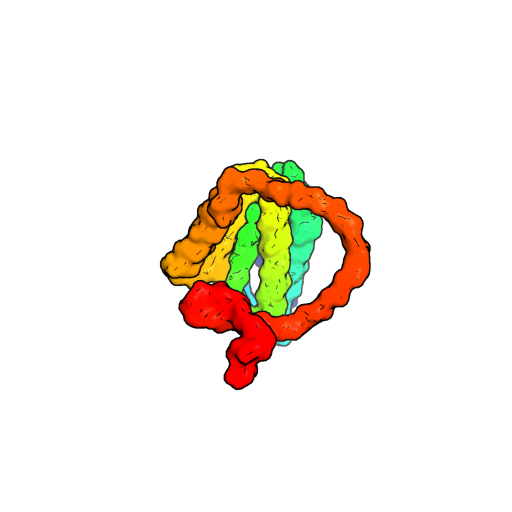 1 107 ? 2.741 -3.187 10.421 1.00 89.50 107 SER A N 1
ATOM 857 C CA . SER A 1 107 ? 3.451 -2.244 11.293 1.00 89.50 107 SER A CA 1
ATOM 858 C C . SER A 1 107 ? 2.791 -0.859 11.297 1.00 89.50 107 SER A C 1
ATOM 860 O O . SER A 1 107 ? 2.517 -0.301 12.362 1.00 89.50 107 SER A O 1
ATOM 862 N N . SER A 1 108 ? 2.439 -0.335 10.120 1.00 91.62 108 SER A N 1
ATOM 863 C CA . SER A 1 108 ? 1.763 0.959 9.992 1.00 91.62 108 SER A CA 1
ATOM 864 C C . SER A 1 108 ? 0.353 0.966 10.596 1.00 91.62 108 SER A C 1
ATOM 866 O O . SER A 1 108 ? -0.014 1.919 11.286 1.00 91.62 108 SER A O 1
ATOM 868 N N . MET A 1 109 ? -0.418 -0.116 10.442 1.00 91.88 109 MET A N 1
ATOM 869 C CA . MET A 1 109 ? -1.725 -0.267 11.087 1.00 91.88 109 MET A CA 1
ATOM 870 C C . MET A 1 109 ? -1.601 -0.284 12.613 1.00 91.88 109 MET A C 1
ATOM 872 O O . MET A 1 109 ? -2.392 0.371 13.293 1.00 91.88 109 MET A O 1
ATOM 876 N N . ALA A 1 110 ? -0.603 -0.983 13.164 1.00 90.88 110 ALA A N 1
ATOM 877 C CA . ALA A 1 110 ? -0.348 -0.995 14.603 1.00 90.88 110 ALA A CA 1
ATOM 878 C C . ALA A 1 110 ? -0.030 0.415 15.133 1.00 90.88 110 ALA A C 1
ATOM 880 O O . ALA A 1 110 ? -0.596 0.840 16.142 1.00 90.88 110 ALA A O 1
ATOM 881 N N . LEU A 1 111 ? 0.801 1.179 14.415 1.00 92.19 111 LEU A N 1
ATOM 882 C CA . LEU A 1 111 ? 1.097 2.577 14.745 1.00 92.19 111 LEU A CA 1
ATOM 883 C C . LEU A 1 111 ? -0.158 3.462 14.703 1.00 92.19 111 LEU A C 1
ATOM 885 O O . LEU A 1 111 ? -0.405 4.232 15.634 1.00 92.19 111 LEU A O 1
ATOM 889 N N . LEU A 1 112 ? -0.981 3.328 13.660 1.00 92.75 112 LEU A N 1
ATOM 890 C CA . LEU A 1 112 ? -2.236 4.071 13.514 1.00 92.75 112 LEU A CA 1
ATOM 891 C C . LEU A 1 112 ? -3.233 3.758 14.637 1.00 92.75 112 LEU A C 1
ATOM 893 O O . LEU A 1 112 ? -3.904 4.669 15.116 1.00 92.75 112 LEU A O 1
ATOM 897 N N . LEU A 1 113 ? -3.324 2.501 15.079 1.00 90.62 113 LEU A N 1
ATOM 898 C CA . LEU A 1 113 ? -4.206 2.095 16.179 1.00 90.62 113 LEU A CA 1
ATOM 899 C C . LEU A 1 113 ? -3.713 2.581 17.547 1.00 90.62 113 LEU A C 1
ATOM 901 O O . LEU A 1 113 ? -4.537 2.884 18.410 1.00 90.62 113 LEU A O 1
ATOM 905 N N . ASN A 1 114 ? -2.396 2.699 17.741 1.00 90.62 114 ASN A N 1
ATOM 906 C CA . ASN A 1 114 ? -1.819 3.231 18.978 1.00 90.62 114 ASN A CA 1
ATOM 907 C C . ASN A 1 114 ? -2.136 4.721 19.182 1.00 90.62 114 ASN A C 1
ATOM 909 O O . ASN A 1 114 ? -2.305 5.165 20.319 1.00 90.62 114 ASN A O 1
ATOM 913 N N . LYS A 1 115 ? -2.268 5.501 18.101 1.00 86.81 115 LYS A N 1
ATOM 914 C CA . LYS A 1 115 ? -2.691 6.906 18.173 1.00 86.81 115 LYS A CA 1
ATOM 915 C C . LYS A 1 115 ? -4.186 7.020 17.887 1.00 86.81 115 LYS A C 1
ATOM 917 O O . LYS A 1 115 ? -4.608 7.064 16.732 1.00 86.81 115 LYS A O 1
ATOM 922 N N . GLN A 1 116 ? -4.990 7.085 18.948 1.00 78.12 116 GLN A N 1
ATOM 923 C CA . GLN A 1 116 ? -6.448 7.140 18.824 1.00 78.12 116 GLN A CA 1
ATOM 924 C C . GLN A 1 116 ? -6.900 8.321 17.953 1.00 78.12 116 GLN A C 1
ATOM 926 O O . GLN A 1 116 ? -6.562 9.477 18.206 1.00 78.12 116 GLN A O 1
ATOM 931 N N . GLY A 1 117 ? -7.690 8.015 16.926 1.00 86.06 117 GLY A N 1
ATOM 932 C CA . GLY A 1 117 ? -8.291 9.002 16.040 1.00 86.06 117 GLY A CA 1
ATOM 933 C C . GLY A 1 117 ? -9.253 8.331 15.057 1.00 86.06 117 GLY A C 1
ATOM 934 O O . GLY A 1 117 ? -8.907 7.285 14.500 1.00 86.06 117 GLY A O 1
ATOM 935 N N . PRO A 1 118 ? -10.448 8.900 14.809 1.00 90.44 118 PRO A N 1
ATOM 936 C CA . PRO A 1 118 ? -11.454 8.278 13.943 1.00 90.44 118 PRO A CA 1
ATOM 937 C C . PRO A 1 118 ? -10.922 8.034 12.526 1.00 90.44 118 PRO A C 1
ATOM 939 O O . PRO A 1 118 ? -11.188 6.994 11.926 1.00 90.44 118 PRO A O 1
ATOM 942 N N . GLU A 1 119 ? -10.090 8.944 12.021 1.00 93.25 119 GLU A N 1
ATOM 943 C CA . GLU A 1 119 ? -9.487 8.810 10.698 1.00 93.25 119 GLU A CA 1
ATOM 944 C C . GLU A 1 119 ? -8.406 7.721 10.621 1.00 93.25 119 GLU A C 1
ATOM 946 O O . GLU A 1 119 ? -8.235 7.104 9.569 1.00 93.25 119 GLU A O 1
ATOM 951 N N . ASN A 1 120 ? -7.691 7.454 11.718 1.00 93.12 120 ASN A N 1
ATOM 952 C CA . ASN A 1 120 ? -6.698 6.379 11.777 1.00 93.12 120 ASN A CA 1
ATOM 953 C C . ASN A 1 120 ? -7.400 5.019 11.757 1.00 93.12 120 ASN A C 1
ATOM 955 O O . ASN A 1 120 ? -7.045 4.151 10.964 1.00 93.12 120 ASN A O 1
ATOM 959 N N . VAL A 1 121 ? -8.471 4.872 12.544 1.00 91.88 121 VAL A N 1
ATOM 960 C CA . VAL A 1 121 ? -9.314 3.666 12.538 1.00 91.88 121 VAL A CA 1
ATOM 961 C C . VAL A 1 121 ? -9.942 3.450 11.159 1.00 91.88 121 VAL A C 1
ATOM 963 O O . VAL A 1 121 ? -9.889 2.346 10.622 1.00 91.88 121 VAL A O 1
ATOM 966 N N . LYS A 1 122 ? -10.475 4.511 10.539 1.00 91.69 122 LYS A N 1
ATOM 967 C CA . LYS A 1 122 ? -11.026 4.461 9.178 1.00 91.69 122 LYS A CA 1
ATOM 968 C C . LYS A 1 122 ? -9.991 3.982 8.160 1.00 91.69 122 LYS A C 1
ATOM 970 O O . LYS A 1 122 ? -10.309 3.113 7.352 1.00 91.69 122 LYS A O 1
ATOM 975 N N . CYS A 1 123 ? -8.768 4.508 8.220 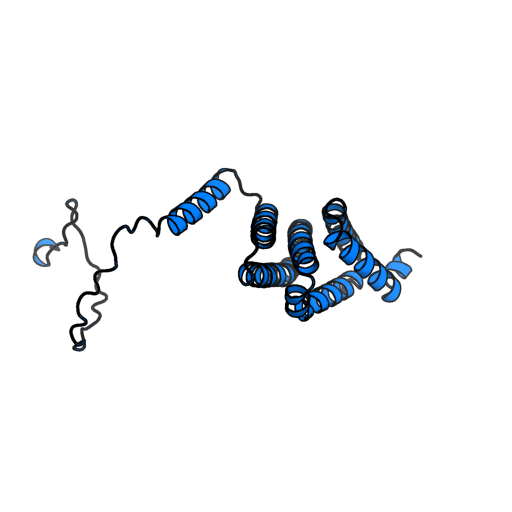1.00 94.19 123 CYS A N 1
ATOM 976 C CA . CYS A 1 123 ? -7.667 4.097 7.351 1.00 94.19 123 CYS A CA 1
ATOM 977 C C . CYS A 1 123 ? -7.332 2.606 7.505 1.00 94.19 123 CYS A C 1
ATOM 979 O O . CYS A 1 123 ? -7.192 1.900 6.506 1.00 94.19 123 CYS A O 1
ATOM 981 N N . VAL A 1 124 ? -7.256 2.108 8.741 1.00 92.12 124 VAL A N 1
ATOM 982 C CA . VAL A 1 124 ? -7.006 0.684 9.019 1.00 92.12 124 VAL A CA 1
ATOM 983 C C . VAL A 1 124 ? -8.125 -0.180 8.435 1.00 92.12 124 VAL A C 1
ATOM 985 O O . VAL A 1 124 ? -7.851 -1.117 7.690 1.00 92.12 124 VAL A O 1
ATOM 988 N N . CYS A 1 125 ? -9.392 0.171 8.675 1.00 90.00 125 CYS A N 1
ATOM 989 C CA . CYS A 1 125 ? -10.528 -0.560 8.109 1.00 90.00 125 CYS A CA 1
ATOM 990 C C . CYS A 1 125 ? -10.538 -0.552 6.573 1.00 90.00 125 CYS A C 1
ATOM 992 O O . CYS A 1 125 ? -10.875 -1.559 5.954 1.00 90.00 125 CYS A O 1
ATOM 994 N N . GLN A 1 126 ? -10.184 0.574 5.949 1.00 90.38 126 GLN A N 1
ATOM 995 C CA . GLN A 1 126 ? -10.081 0.680 4.494 1.00 90.38 126 GLN A CA 1
ATOM 996 C C . GLN A 1 126 ? -8.960 -0.198 3.935 1.00 90.38 126 GLN A C 1
ATOM 998 O O . GLN A 1 126 ? -9.174 -0.869 2.934 1.00 90.38 126 GLN A O 1
ATOM 1003 N N . SER A 1 127 ? -7.806 -0.228 4.598 1.00 88.88 127 SER A N 1
ATOM 1004 C CA . SER A 1 127 ? -6.661 -1.045 4.182 1.00 88.88 127 SER A CA 1
ATOM 1005 C C . SER A 1 127 ? -7.001 -2.537 4.258 1.00 88.88 127 SER A C 1
ATOM 1007 O O . SER A 1 127 ? -6.818 -3.259 3.284 1.00 88.88 127 SER A O 1
ATOM 1009 N N . LEU A 1 128 ? -7.644 -2.968 5.350 1.00 84.81 128 LEU A N 1
ATOM 1010 C CA . LEU A 1 128 ? -8.137 -4.342 5.497 1.00 84.81 128 LEU A CA 1
ATOM 1011 C C . LEU A 1 128 ? -9.156 -4.711 4.415 1.00 84.81 128 LEU A C 1
ATOM 1013 O O . LEU A 1 128 ? -9.118 -5.823 3.901 1.00 84.81 128 LEU A O 1
ATOM 1017 N N . LYS A 1 129 ? -10.048 -3.781 4.044 1.00 82.12 129 LYS A N 1
ATOM 1018 C CA . LYS A 1 129 ? -11.030 -3.985 2.967 1.00 82.12 129 LYS A CA 1
ATOM 1019 C C . LYS A 1 129 ? -10.370 -4.194 1.597 1.00 82.12 129 LYS A C 1
ATOM 1021 O O . LYS A 1 129 ? -10.957 -4.873 0.766 1.00 82.12 129 LYS A O 1
ATOM 1026 N N . LEU A 1 130 ? -9.210 -3.585 1.342 1.00 69.88 130 LEU A N 1
ATOM 1027 C CA . LEU A 1 130 ? -8.488 -3.731 0.072 1.00 69.88 130 LEU A CA 1
ATOM 1028 C C . LEU A 1 130 ? -7.780 -5.084 -0.021 1.00 69.88 130 LEU A C 1
ATOM 1030 O O . LEU A 1 130 ? -7.859 -5.731 -1.058 1.00 69.88 130 LEU A O 1
ATOM 1034 N N . GLU A 1 131 ? -7.147 -5.532 1.067 1.00 57.69 131 GLU A N 1
ATOM 1035 C CA . GLU A 1 131 ? -6.390 -6.797 1.129 1.00 57.69 131 GLU A CA 1
ATOM 1036 C C . GLU A 1 131 ? -7.251 -8.044 0.946 1.00 57.69 131 GLU A C 1
ATOM 1038 O O . GLU A 1 131 ? -6.779 -9.126 0.599 1.00 57.69 131 GLU A O 1
ATOM 1043 N N . THR A 1 132 ? -8.543 -7.889 1.172 1.00 52.12 132 THR A N 1
ATOM 1044 C CA . THR A 1 132 ? -9.491 -8.971 1.139 1.00 52.12 132 THR A CA 1
ATOM 1045 C C . THR A 1 132 ? -10.417 -8.756 -0.051 1.00 52.12 132 THR A C 1
ATOM 1047 O O . THR A 1 132 ? -11.296 -7.896 -0.057 1.00 52.12 132 THR A O 1
ATOM 1050 N N . SER A 1 133 ? -10.314 -9.633 -1.050 1.00 48.81 133 SER A N 1
ATOM 1051 C CA . SER A 1 133 ? -11.522 -10.077 -1.749 1.00 48.81 133 SER A CA 1
ATOM 1052 C C . SER A 1 133 ? -12.378 -10.815 -0.713 1.00 48.81 133 SER A C 1
ATOM 1054 O O . SER A 1 133 ? -12.446 -12.039 -0.680 1.00 48.81 133 SER A O 1
ATOM 1056 N N . VAL A 1 134 ? -12.920 -10.077 0.259 1.00 50.91 134 VAL A N 1
ATOM 1057 C CA . VAL A 1 134 ? -13.821 -10.640 1.245 1.00 50.91 134 VAL A CA 1
ATOM 1058 C C . VAL A 1 134 ? -15.087 -10.919 0.468 1.00 50.91 134 VAL A C 1
ATOM 1060 O O . VAL A 1 134 ? -15.775 -9.981 0.053 1.00 50.91 134 VAL A O 1
ATOM 1063 N N . ASP A 1 135 ? -15.433 -12.186 0.278 1.00 53.00 135 ASP A N 1
ATOM 1064 C CA . ASP A 1 135 ? -16.828 -12.473 0.005 1.00 53.00 135 ASP A CA 1
ATOM 1065 C C . ASP A 1 135 ? -17.677 -11.874 1.153 1.00 53.00 135 ASP A C 1
ATOM 1067 O O . ASP A 1 135 ? -17.202 -11.600 2.266 1.00 53.00 135 ASP A O 1
ATOM 1071 N N . VAL A 1 136 ? -18.958 -11.637 0.892 1.00 52.75 136 VAL A N 1
ATOM 1072 C CA . VAL A 1 136 ? -19.883 -11.067 1.885 1.00 52.75 136 VAL A CA 1
ATOM 1073 C C . VAL A 1 136 ? -19.853 -11.843 3.217 1.00 52.75 136 VAL A C 1
ATOM 1075 O O . VAL A 1 136 ? -20.093 -11.262 4.277 1.00 52.75 136 VAL A O 1
ATOM 1078 N N . SER A 1 137 ? -19.517 -13.132 3.185 1.00 46.91 137 SER A N 1
ATOM 1079 C CA . SER A 1 137 ? -19.454 -14.046 4.325 1.00 46.91 137 SER A CA 1
ATOM 1080 C C . SER A 1 137 ? -18.254 -13.774 5.233 1.00 46.91 137 SER A C 1
ATOM 1082 O O . SER A 1 137 ? -18.414 -13.705 6.452 1.00 46.91 137 SER A O 1
ATOM 1084 N N . THR A 1 138 ? -17.070 -13.521 4.676 1.00 55.00 138 THR A N 1
ATOM 1085 C CA . THR A 1 138 ? -15.877 -13.215 5.482 1.00 55.00 138 THR A CA 1
ATOM 1086 C C . THR A 1 138 ? -15.984 -11.807 6.100 1.00 55.00 138 THR A C 1
ATOM 1088 O O . THR A 1 138 ? -15.559 -11.582 7.234 1.00 55.00 138 THR A O 1
ATOM 1091 N N . GLY A 1 139 ? -16.693 -10.879 5.442 1.00 59.66 139 GLY A N 1
ATOM 1092 C CA . GLY A 1 139 ? -16.976 -9.547 5.984 1.00 59.66 139 GLY A CA 1
ATOM 1093 C C . GLY A 1 139 ? -17.953 -9.614 7.157 1.00 59.66 139 GLY A C 1
ATOM 1094 O O . GLY A 1 139 ? -17.781 -8.917 8.159 1.00 59.66 139 GLY A O 1
ATOM 1095 N N . ARG A 1 140 ? -18.943 -10.511 7.070 1.00 61.03 140 ARG A N 1
ATOM 1096 C CA . ARG A 1 140 ? -19.863 -10.829 8.171 1.00 61.03 140 ARG A CA 1
ATOM 1097 C C . ARG A 1 140 ? -19.141 -11.479 9.347 1.00 61.03 140 ARG A C 1
ATOM 1099 O O . ARG A 1 140 ? -19.400 -11.087 10.477 1.00 61.03 140 ARG A O 1
ATOM 1106 N N . LEU A 1 141 ? -18.203 -12.393 9.100 1.00 67.12 141 LEU A N 1
ATOM 1107 C CA . LEU A 1 141 ? -17.399 -13.024 10.153 1.00 67.12 141 LEU A CA 1
ATOM 1108 C C . LEU A 1 141 ? -16.550 -12.006 10.918 1.00 67.12 141 LEU A C 1
ATOM 1110 O O . LEU A 1 141 ? -16.605 -11.970 12.145 1.00 67.12 141 LEU A O 1
ATOM 1114 N N . ILE A 1 142 ? -15.828 -11.131 10.210 1.00 70.88 142 ILE A N 1
ATOM 1115 C CA . ILE A 1 142 ? -15.043 -10.064 10.849 1.00 70.88 142 ILE A CA 1
ATOM 1116 C C . ILE A 1 142 ? -15.965 -9.145 11.663 1.00 70.88 142 ILE A C 1
ATOM 1118 O O . ILE A 1 142 ? -15.648 -8.820 12.808 1.00 70.88 142 ILE A O 1
ATOM 1122 N N . ARG A 1 143 ? -17.136 -8.773 11.121 1.00 70.19 143 ARG A N 1
ATOM 1123 C CA . ARG A 1 143 ? -18.144 -7.979 11.844 1.00 70.19 143 ARG A CA 1
ATOM 1124 C C . ARG A 1 143 ? -18.602 -8.681 13.127 1.00 70.19 143 ARG A C 1
ATOM 1126 O O . ARG A 1 143 ? -18.576 -8.063 14.185 1.00 70.19 143 ARG A O 1
ATOM 1133 N N . SER A 1 144 ? -18.937 -9.968 13.056 1.00 68.69 144 SER A N 1
ATOM 1134 C CA . SER A 1 144 ? -19.362 -10.757 14.216 1.00 68.69 144 SER A CA 1
ATOM 1135 C C . SER A 1 144 ? -18.273 -10.884 15.279 1.00 68.69 144 SER A C 1
ATOM 1137 O O . SER A 1 144 ? -18.575 -10.780 16.464 1.00 68.69 144 SER A O 1
ATOM 1139 N N . VAL A 1 145 ? -17.006 -11.059 14.894 1.00 72.88 145 VAL A N 1
ATOM 1140 C CA . VAL A 1 145 ? -15.886 -11.116 15.851 1.00 72.88 145 VAL A CA 1
ATOM 1141 C C . VAL A 1 145 ? -15.668 -9.761 16.532 1.00 72.88 145 VAL A C 1
ATOM 1143 O O . VAL A 1 145 ? -15.411 -9.707 17.736 1.00 72.88 145 VAL A O 1
ATOM 1146 N N . LEU A 1 146 ? -15.814 -8.655 15.796 1.00 80.44 146 LEU A N 1
ATOM 1147 C CA . LEU A 1 146 ? -15.732 -7.307 16.362 1.00 80.44 146 LEU A CA 1
ATOM 1148 C C . LEU A 1 146 ? -16.892 -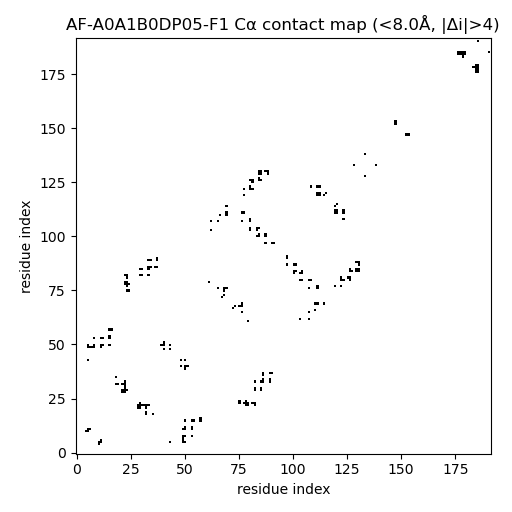7.017 17.326 1.00 80.44 146 LEU A C 1
ATOM 1150 O O . LEU A 1 146 ? -16.646 -6.503 18.418 1.00 80.44 146 LEU A O 1
ATOM 1154 N N . ASP A 1 147 ? -18.120 -7.400 16.971 1.00 82.12 147 ASP A N 1
ATOM 1155 C CA . ASP A 1 147 ? -19.298 -7.247 17.833 1.00 82.12 147 ASP A CA 1
ATOM 1156 C C . ASP A 1 147 ? -19.182 -8.118 19.095 1.00 82.12 147 ASP A C 1
ATOM 1158 O O . ASP A 1 147 ? -19.489 -7.666 20.199 1.00 82.12 147 ASP A O 1
ATOM 1162 N N . LEU A 1 148 ? -18.660 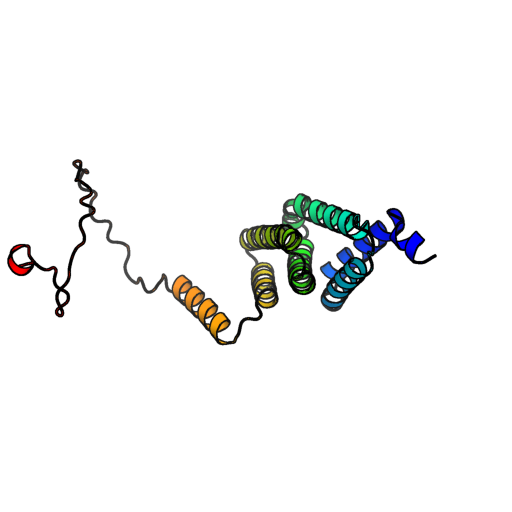-9.343 18.972 1.00 77.81 148 LEU A N 1
ATOM 1163 C CA . LEU A 1 148 ? -18.349 -10.199 20.118 1.00 77.81 148 LEU A CA 1
ATOM 1164 C C . LEU A 1 148 ? -17.317 -9.543 21.027 1.00 77.81 148 LEU A C 1
ATOM 1166 O O . LEU A 1 148 ? -17.544 -9.455 22.230 1.00 77.81 148 LEU A O 1
ATOM 1170 N N . LYS A 1 149 ? -16.213 -9.028 20.480 1.00 82.25 149 LYS A N 1
ATOM 1171 C CA . LYS A 1 149 ? -15.200 -8.317 21.268 1.00 82.25 149 LYS A CA 1
ATOM 1172 C C . LYS A 1 149 ? -15.798 -7.108 21.994 1.00 82.25 149 LYS A C 1
ATOM 1174 O O . LYS A 1 149 ? -15.512 -6.924 23.178 1.00 82.25 149 LYS A O 1
ATOM 1179 N N . ALA A 1 150 ? -16.636 -6.318 21.319 1.00 78.75 150 ALA A N 1
ATOM 1180 C CA . ALA A 1 150 ? -17.326 -5.173 21.916 1.00 78.75 150 ALA A CA 1
ATOM 1181 C C . ALA A 1 150 ? -18.241 -5.603 23.075 1.00 78.75 150 ALA A C 1
ATOM 1183 O O . ALA A 1 150 ? -18.264 -4.962 24.124 1.00 78.75 150 ALA A O 1
ATOM 1184 N N . ASN A 1 151 ? -18.893 -6.756 22.930 1.00 84.75 151 ASN A N 1
ATOM 1185 C CA . ASN A 1 151 ? -19.749 -7.369 23.942 1.00 84.75 151 ASN A CA 1
ATOM 1186 C C . ASN A 1 151 ? -18.993 -8.295 24.912 1.00 84.75 151 ASN A C 1
ATOM 1188 O O . ASN A 1 151 ? -19.600 -9.184 25.509 1.00 84.75 151 ASN A O 1
ATOM 1192 N N . ARG A 1 152 ? -17.670 -8.130 25.069 1.00 84.56 152 ARG A N 1
ATOM 1193 C CA . ARG A 1 152 ? -16.816 -8.951 25.956 1.00 84.56 152 ARG A CA 1
ATOM 1194 C C . ARG A 1 152 ? -17.004 -10.458 25.760 1.00 84.56 152 ARG A C 1
ATOM 1196 O O . ARG A 1 152 ? -17.019 -11.223 26.721 1.00 84.56 152 ARG A O 1
ATOM 1203 N N . TRP A 1 153 ? -17.164 -10.882 24.515 1.00 83.75 153 TRP A N 1
ATOM 1204 C CA . TRP A 1 153 ? -17.434 -12.265 24.124 1.00 83.75 153 TRP A CA 1
ATOM 1205 C C . TRP A 1 153 ? -18.693 -12.851 24.787 1.00 83.75 153 TRP A C 1
ATOM 1207 O O . TRP A 1 153 ? -18.747 -14.045 25.056 1.00 83.75 153 TRP A O 1
ATOM 1217 N N . GLY A 1 154 ? -19.683 -12.011 25.106 1.00 77.94 154 GLY A N 1
ATOM 1218 C CA . GLY A 1 154 ? -20.900 -12.409 25.818 1.00 77.94 154 GLY A CA 1
ATOM 1219 C C . GLY A 1 154 ? -20.728 -12.570 27.333 1.00 77.94 154 GLY A C 1
ATOM 1220 O O . GLY A 1 154 ? -21.651 -13.025 28.004 1.00 77.94 154 GLY A O 1
ATOM 1221 N N . ARG A 1 155 ? -19.574 -12.200 27.906 1.00 77.62 155 ARG A N 1
ATOM 1222 C CA . ARG A 1 155 ? -19.341 -12.277 29.356 1.00 77.62 155 ARG A CA 1
ATOM 1223 C C . ARG A 1 155 ? -19.962 -11.068 30.057 1.00 77.62 155 ARG A C 1
ATOM 1225 O O . ARG A 1 155 ? -19.426 -9.962 29.995 1.00 77.62 155 ARG A O 1
ATOM 1232 N N . THR A 1 156 ? -21.074 -11.290 30.750 1.00 65.94 156 THR A N 1
ATOM 1233 C CA . THR A 1 156 ? -21.798 -10.281 31.547 1.00 65.94 156 THR A CA 1
ATOM 1234 C C . THR A 1 156 ? -21.379 -10.237 33.019 1.00 65.94 156 THR A C 1
ATOM 1236 O O . THR A 1 156 ? -21.724 -9.285 33.713 1.00 65.94 156 THR A O 1
ATOM 1239 N N . ALA A 1 157 ? -20.603 -11.212 33.499 1.00 59.88 157 ALA A N 1
ATOM 1240 C CA . ALA A 1 157 ? -20.163 -11.284 34.890 1.00 59.88 157 ALA A CA 1
ATOM 1241 C C . ALA A 1 157 ? -18.669 -10.931 35.044 1.00 59.88 157 ALA A C 1
ATOM 1243 O O . ALA A 1 157 ? -17.862 -11.285 34.175 1.00 59.88 157 ALA A O 1
ATOM 1244 N N . PRO A 1 158 ? -18.269 -10.265 36.147 1.00 55.88 158 PRO A N 1
ATOM 1245 C CA . PRO A 1 158 ? -16.866 -10.202 36.524 1.00 55.88 158 PRO A CA 1
ATOM 1246 C C . PRO A 1 158 ? -16.360 -11.629 36.732 1.00 55.88 158 PRO A C 1
ATOM 1248 O O . PRO A 1 158 ? -17.077 -12.470 37.271 1.00 55.88 158 PRO A O 1
ATOM 1251 N N . ILE A 1 159 ? -15.133 -11.899 36.285 1.00 56.91 159 ILE A N 1
ATOM 1252 C CA . ILE A 1 159 ? -14.441 -13.150 36.594 1.00 56.91 159 ILE A CA 1
ATOM 1253 C C . ILE A 1 159 ? -14.459 -13.268 38.117 1.00 56.91 159 ILE A C 1
ATOM 1255 O O . ILE A 1 159 ? -13.820 -12.467 38.801 1.00 56.91 159 ILE A O 1
ATOM 1259 N N . ALA A 1 160 ? -15.237 -14.215 38.645 1.00 53.03 160 ALA A N 1
ATOM 1260 C CA . ALA A 1 160 ? -15.115 -14.608 40.032 1.00 53.03 160 ALA A CA 1
ATOM 1261 C C . ALA A 1 160 ? -13.699 -15.16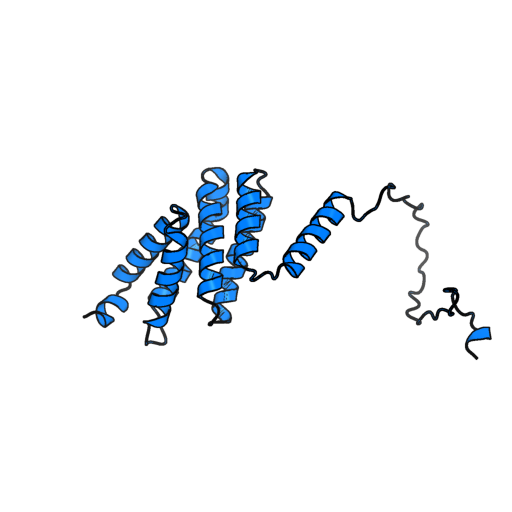1 40.163 1.00 53.03 160 ALA A C 1
ATOM 1263 O O . ALA A 1 160 ? -13.393 -16.240 39.657 1.00 53.03 160 ALA A O 1
ATOM 1264 N N . VAL A 1 161 ? -12.808 -14.360 40.742 1.00 50.78 161 VAL A N 1
ATOM 1265 C CA . VAL A 1 161 ? -11.494 -14.827 41.155 1.00 50.78 161 VAL A CA 1
ATOM 1266 C C . VAL A 1 161 ? -11.782 -15.855 42.239 1.00 50.78 161 VAL A C 1
ATOM 1268 O O . VAL A 1 161 ? -12.067 -15.496 43.381 1.00 50.78 161 VAL A O 1
ATOM 1271 N N . ALA A 1 162 ? -11.813 -17.133 41.861 1.00 57.97 162 ALA A N 1
ATOM 1272 C CA . ALA A 1 162 ? -11.756 -18.202 42.838 1.00 57.97 162 ALA A CA 1
ATOM 1273 C C . ALA A 1 162 ? -10.484 -17.961 43.671 1.00 57.97 162 ALA A C 1
ATOM 1275 O O . ALA A 1 162 ? -9.449 -17.616 43.085 1.00 57.97 162 ALA A O 1
ATOM 1276 N N . PRO A 1 163 ? -10.548 -18.057 45.011 1.00 42.38 163 PRO A N 1
ATOM 1277 C CA . PRO A 1 163 ? -9.370 -17.863 45.836 1.00 42.38 163 PRO A CA 1
ATOM 1278 C C . PRO A 1 163 ? -8.280 -18.807 45.341 1.00 42.38 163 PRO A C 1
ATOM 1280 O O . PRO A 1 163 ? -8.538 -19.993 45.134 1.00 42.38 163 PRO A O 1
ATOM 1283 N N . ILE A 1 164 ? -7.081 -18.270 45.127 1.00 49.19 164 ILE A N 1
ATOM 1284 C CA . ILE A 1 164 ? -5.894 -19.067 44.831 1.00 49.19 164 ILE A CA 1
ATOM 1285 C C . ILE A 1 164 ? -5.670 -19.949 46.062 1.00 49.19 164 ILE A C 1
ATOM 1287 O O . ILE A 1 164 ? -5.162 -19.482 47.079 1.00 49.19 164 ILE A O 1
ATOM 1291 N N . GLN A 1 165 ? -6.113 -21.204 46.001 1.00 49.69 165 GLN A N 1
ATOM 1292 C CA . GLN A 1 165 ? -5.592 -22.232 46.887 1.00 49.69 165 GLN A CA 1
ATOM 1293 C C . GLN A 1 165 ? -4.153 -22.483 46.454 1.00 49.69 165 GLN A C 1
ATOM 1295 O O . GLN A 1 165 ? -3.888 -22.676 45.266 1.00 49.69 165 GLN A O 1
ATOM 1300 N N . GLU A 1 166 ? -3.232 -22.404 47.414 1.00 41.56 166 GLU A N 1
ATOM 1301 C CA . GLU A 1 166 ? -1.826 -22.740 47.224 1.00 41.56 166 GLU A CA 1
ATOM 1302 C C . GLU A 1 166 ? -1.717 -24.049 46.438 1.00 41.56 166 GLU A C 1
ATOM 1304 O O . GLU A 1 166 ? -2.268 -25.085 46.819 1.00 41.56 166 GLU A O 1
ATOM 1309 N N . VAL A 1 167 ? -1.058 -23.965 45.284 1.00 44.78 167 VAL A N 1
ATOM 1310 C CA . VAL A 1 167 ? -0.853 -25.088 44.379 1.00 44.78 167 VAL A CA 1
ATOM 1311 C C . VAL A 1 167 ? 0.128 -26.041 45.056 1.00 44.78 167 VAL A C 1
ATOM 1313 O O . VAL A 1 167 ? 1.341 -25.908 44.912 1.00 44.78 167 VAL A O 1
ATOM 1316 N N . ASN A 1 168 ? -0.399 -27.017 45.796 1.00 46.72 168 ASN A N 1
ATOM 1317 C CA . ASN A 1 168 ? 0.288 -28.294 45.909 1.00 46.72 168 ASN A CA 1
ATOM 1318 C C . ASN A 1 168 ? 0.463 -28.839 44.491 1.00 46.72 168 ASN A C 1
ATOM 1320 O O . ASN A 1 168 ? -0.419 -28.698 43.651 1.00 46.72 168 ASN A O 1
ATOM 1324 N N . HIS A 1 169 ? 1.638 -29.388 44.219 1.00 51.53 169 HIS A N 1
ATOM 1325 C CA . HIS A 1 169 ? 2.038 -29.961 42.940 1.00 51.53 169 HIS A CA 1
ATOM 1326 C C . HIS A 1 169 ? 0.994 -30.999 42.483 1.00 51.53 169 HIS A C 1
ATOM 1328 O O . HIS A 1 169 ? 1.005 -32.132 42.954 1.00 51.53 169 HIS A O 1
ATOM 1334 N N . TYR A 1 170 ? 0.043 -30.598 41.638 1.00 46.12 170 TYR A N 1
ATOM 1335 C CA . TYR A 1 170 ? -0.941 -31.512 41.069 1.00 46.12 170 TYR A CA 1
ATOM 1336 C C . TYR A 1 170 ? -0.395 -32.009 39.737 1.00 46.12 170 TYR A C 1
ATOM 1338 O O . TYR A 1 170 ? -0.174 -31.216 38.820 1.00 46.12 170 TYR A O 1
ATOM 1346 N N . ASP A 1 171 ? -0.158 -33.318 39.672 1.00 48.72 171 ASP A N 1
ATOM 1347 C CA . ASP A 1 171 ? 0.103 -34.067 38.449 1.00 48.72 171 ASP A CA 1
ATOM 1348 C C . ASP A 1 171 ? -0.841 -33.603 37.332 1.00 48.72 171 ASP A C 1
ATOM 1350 O O . ASP A 1 171 ? -2.066 -33.717 37.436 1.00 48.72 171 ASP A O 1
ATOM 1354 N N . CYS A 1 172 ? -0.269 -33.075 36.250 1.00 46.03 172 CYS A N 1
ATOM 1355 C CA . CYS A 1 172 ? -1.001 -32.862 35.010 1.00 46.03 172 CYS A CA 1
ATOM 1356 C C . CYS A 1 172 ? -1.261 -34.244 34.410 1.00 46.03 172 CYS A C 1
ATOM 1358 O O . CYS A 1 172 ? -0.405 -34.814 33.736 1.00 46.03 172 CYS A O 1
ATOM 1360 N N . ASN A 1 173 ? -2.408 -34.835 34.735 1.00 58.12 173 ASN A N 1
ATOM 1361 C CA . ASN A 1 173 ? -2.798 -36.104 34.147 1.00 58.12 173 ASN A CA 1
ATOM 1362 C C . ASN A 1 173 ? -3.385 -35.832 32.753 1.00 58.12 173 ASN A C 1
ATOM 1364 O O . ASN A 1 173 ? -4.574 -35.553 32.624 1.00 58.12 173 ASN A O 1
ATOM 1368 N N . ASP A 1 174 ? -2.546 -35.923 31.718 1.00 60.47 174 ASP A N 1
ATOM 1369 C CA . ASP A 1 174 ? -2.890 -35.742 30.292 1.00 60.47 174 ASP A CA 1
ATOM 1370 C C . ASP A 1 174 ? -3.762 -36.885 29.715 1.00 60.47 174 ASP A C 1
ATOM 1372 O O . ASP A 1 174 ? -3.799 -37.130 28.506 1.00 60.47 174 ASP A O 1
ATOM 1376 N N . SER A 1 175 ? -4.469 -37.626 30.569 1.00 67.69 175 SER A N 1
ATOM 1377 C CA . SER A 1 175 ? -5.308 -38.745 30.147 1.00 67.69 175 SER A CA 1
ATOM 1378 C C . SER A 1 175 ? -6.616 -38.248 29.506 1.00 67.69 175 SER A C 1
ATOM 1380 O O . SER A 1 175 ? -7.254 -37.334 30.035 1.00 67.69 175 SER A O 1
ATOM 1382 N N . PRO A 1 176 ? -7.065 -38.847 28.386 1.00 71.19 176 PRO A N 1
ATOM 1383 C CA . PRO A 1 176 ? -8.296 -38.442 27.716 1.00 71.19 176 PRO A CA 1
ATOM 1384 C C . PRO A 1 176 ? -9.530 -38.689 28.597 1.00 71.19 176 PRO A C 1
ATOM 1386 O O . PRO A 1 176 ? -9.724 -39.776 29.146 1.00 71.19 176 PRO A O 1
ATOM 1389 N N . VAL A 1 177 ? -10.388 -37.671 28.698 1.00 76.00 177 VAL A N 1
ATOM 1390 C CA . VAL A 1 177 ? -11.676 -37.726 29.404 1.00 76.00 177 VAL A CA 1
ATOM 1391 C C . VAL A 1 177 ? -12.778 -38.049 28.396 1.00 76.00 177 VAL A C 1
ATOM 1393 O O . VAL A 1 177 ? -12.924 -37.354 27.391 1.00 76.00 177 VAL A O 1
ATOM 1396 N N . PHE A 1 178 ? -13.556 -39.100 28.660 1.00 79.50 178 PHE A N 1
ATOM 1397 C CA . PHE A 1 178 ? -14.649 -39.540 27.790 1.00 79.50 178 PHE A CA 1
ATOM 1398 C C . PHE A 1 178 ? -16.002 -39.132 28.374 1.00 79.50 178 PHE A C 1
ATOM 1400 O O . PHE A 1 178 ? -16.212 -39.236 29.582 1.00 79.50 178 PHE A O 1
ATOM 1407 N N . TYR A 1 179 ? -16.910 -38.682 27.507 1.00 83.50 179 TYR A N 1
ATOM 1408 C CA . TYR A 1 179 ? -18.247 -38.220 27.880 1.00 83.50 179 TYR A CA 1
ATOM 1409 C C . TYR A 1 179 ? -19.328 -39.128 27.291 1.00 83.50 179 TYR A C 1
ATOM 1411 O O . TYR A 1 179 ? -19.217 -39.562 26.142 1.00 83.50 179 TYR A O 1
ATOM 1419 N N . GLY A 1 180 ? -20.378 -39.377 28.070 1.00 81.44 180 GLY A N 1
ATOM 1420 C CA . GLY A 1 180 ? -21.582 -40.072 27.632 1.00 81.44 180 GLY A CA 1
ATOM 1421 C C . GLY A 1 180 ? -22.494 -39.205 26.748 1.00 81.44 180 GLY A C 1
ATOM 1422 O O . GLY A 1 180 ? -22.286 -37.995 26.613 1.00 81.44 180 GLY A O 1
ATOM 1423 N N . PRO A 1 181 ? -23.538 -39.797 26.139 1.00 79.56 181 PRO A N 1
ATOM 1424 C CA . PRO A 1 181 ? -24.530 -39.075 25.331 1.00 79.56 181 PRO A CA 1
ATOM 1425 C C . PRO A 1 181 ? -25.372 -38.070 26.139 1.00 79.56 181 PRO A C 1
ATOM 1427 O O . PRO A 1 181 ? -26.027 -37.204 25.564 1.00 79.56 181 PRO A O 1
ATOM 1430 N N . ASP A 1 182 ? -25.342 -38.173 27.464 1.00 79.88 182 ASP A N 1
ATOM 1431 C CA . ASP A 1 182 ? -25.907 -37.238 28.437 1.00 79.88 182 ASP A CA 1
ATOM 1432 C C . ASP A 1 182 ? -24.939 -36.101 28.829 1.00 79.88 182 ASP A C 1
ATOM 1434 O O . ASP A 1 182 ? -25.314 -35.196 29.576 1.00 79.88 182 ASP A O 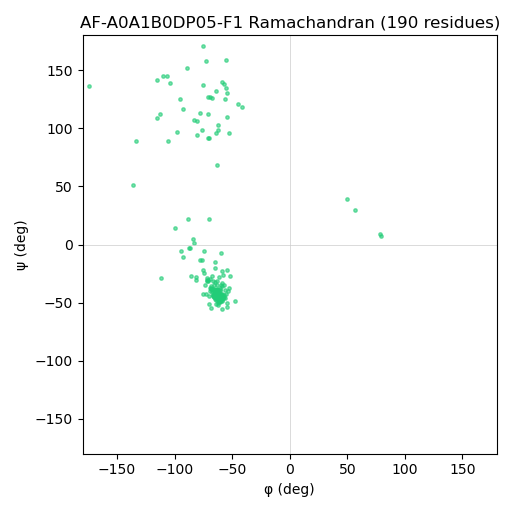1
ATOM 1438 N N . GLY A 1 183 ? -23.707 -36.114 28.308 1.00 79.00 183 GLY A N 1
ATOM 1439 C CA . GLY A 1 183 ? -22.681 -35.103 28.556 1.00 79.00 183 GLY A CA 1
ATOM 1440 C C . GLY A 1 183 ? -21.963 -35.240 29.900 1.00 79.00 183 GLY A C 1
ATOM 1441 O O . GLY A 1 183 ? -21.202 -34.340 30.261 1.00 79.00 183 GLY A O 1
ATOM 1442 N N . GLN A 1 184 ? -22.177 -36.331 30.642 1.00 81.19 184 GLN A N 1
ATOM 1443 C CA . GLN A 1 184 ? -21.454 -36.609 31.886 1.00 81.19 184 GLN A CA 1
ATOM 1444 C C . GLN A 1 184 ? -20.166 -37.396 31.619 1.00 81.19 184 GLN A C 1
ATOM 1446 O O . GLN A 1 184 ? -20.051 -38.099 30.616 1.00 81.19 184 GLN A O 1
ATOM 1451 N N . VAL A 1 185 ? -19.167 -37.232 32.491 1.00 82.19 185 VAL A N 1
ATOM 1452 C CA . VAL A 1 185 ? -17.886 -37.949 32.386 1.00 82.19 185 VAL A CA 1
ATOM 1453 C C . VAL A 1 185 ? -18.108 -39.418 32.734 1.00 82.19 185 VAL A C 1
ATOM 1455 O O . VAL A 1 185 ? -18.614 -39.712 33.813 1.00 82.19 185 VAL A O 1
ATOM 1458 N N . LEU A 1 186 ? -17.688 -40.318 31.844 1.00 78.88 186 LEU A N 1
ATOM 1459 C CA . LEU A 1 186 ? -17.758 -41.763 32.060 1.00 78.88 186 LEU A CA 1
ATOM 1460 C C . LEU A 1 186 ? -16.806 -42.175 33.185 1.00 78.88 186 LEU A C 1
ATOM 1462 O O . LEU A 1 186 ? -15.606 -41.870 33.150 1.00 78.88 186 LEU A O 1
ATOM 1466 N N . THR A 1 187 ? -17.343 -42.878 34.174 1.00 78.31 187 THR A N 1
ATOM 1467 C CA . THR A 1 187 ? -16.572 -43.444 35.282 1.00 78.31 187 THR A CA 1
ATOM 1468 C C . THR A 1 187 ? -15.750 -44.651 34.813 1.00 78.31 187 THR A C 1
ATOM 1470 O O . THR A 1 187 ? -16.050 -45.262 33.791 1.00 78.31 187 THR A O 1
ATOM 1473 N N . GLU A 1 188 ? -14.678 -45.005 35.531 1.00 68.88 188 GLU A N 1
ATOM 1474 C CA . GLU A 1 188 ? -13.797 -46.133 35.159 1.00 68.88 188 GLU A CA 1
ATOM 1475 C C . GLU A 1 188 ? -14.539 -47.480 35.057 1.00 68.88 188 GLU A C 1
ATOM 1477 O O . GLU A 1 188 ? -14.137 -48.348 34.290 1.00 68.88 188 GLU A O 1
ATOM 1482 N N . GLU A 1 189 ? -15.651 -47.638 35.776 1.00 66.75 189 GLU A N 1
ATOM 1483 C CA . GLU A 1 189 ? -16.504 -48.834 35.734 1.00 66.75 189 GLU A CA 1
ATOM 1484 C C . GLU A 1 189 ? -17.363 -48.906 34.457 1.00 66.75 189 GLU A C 1
ATOM 1486 O O . GLU A 1 189 ? -17.774 -49.989 34.045 1.00 66.75 189 GLU A O 1
ATOM 1491 N N . GLU A 1 190 ? -17.598 -47.768 33.799 1.00 63.19 190 GLU A N 1
ATOM 1492 C CA . GLU A 1 190 ? -18.399 -47.637 32.574 1.00 63.19 190 GLU A CA 1
ATOM 1493 C C . GLU A 1 190 ? -17.545 -47.692 31.297 1.00 63.19 190 GLU A C 1
ATOM 1495 O O . GLU A 1 190 ? -18.083 -47.698 30.191 1.00 63.19 190 GLU A O 1
ATOM 1500 N N . LYS A 1 191 ? -16.211 -47.730 31.437 1.00 62.56 191 LYS A N 1
ATOM 1501 C CA . LYS A 1 191 ? -15.245 -47.840 30.328 1.00 62.56 191 LYS A CA 1
ATOM 1502 C C . LYS A 1 191 ? -15.002 -49.290 29.859 1.00 62.56 191 LYS A C 1
ATOM 1504 O O . LYS A 1 191 ? -14.121 -49.493 29.022 1.00 62.56 191 LYS A O 1
ATOM 1509 N N . LEU A 1 192 ? -15.735 -50.267 30.408 1.00 53.16 192 LEU A N 1
ATOM 1510 C CA . LEU A 1 192 ? -15.645 -51.706 30.097 1.00 53.16 192 LEU A CA 1
ATOM 1511 C C . LEU A 1 192 ? -16.329 -52.094 28.779 1.00 53.16 192 LEU A C 1
ATOM 1513 O O . LEU A 1 192 ? -17.491 -51.687 28.559 1.00 53.16 192 LEU A O 1
#

Radius of gyration: 25.64 Å; Cα contacts (8 Å, |Δi|>4): 139; chains: 1; bounding box: 45×67×73 Å

Mean predicted aligned error: 15.57 Å